Protein AF-L8GI79-F1 (afdb_monomer)

Foldseek 3Di:
DDDPDDDDPDDDPDDDDDFDWDDDLQFKTKTWDFCPDPVVVVCVVPQKDKDKDFFDDPPVDDRVVDPGDIDIFIAGKAWDDCVVDVVVLVVRLVVSCVVPVVCPVCSVRITMIIGPGQDDPPDPAGSVNSSPDHDFQQQVVVVVVQCVCFPQLNVVLVLLCCVPPVVLWQPPPPPDDPDPWAQDDDPPRHTDTPPGSVQWDDKGWRTDGQFWTKMWTQGPVVRDIDIDTDTQPGGQPHNVSSVVSVLVSSVVSCVVPPVPHPPDDDPPSVVVVVVVVVVVVVVVVVVVVVVVVVPDDPD

Mean predicted aligned error: 10.57 Å

pLDDT: mean 81.45, std 18.16, range [34.5, 97.56]

Nearest PDB structures (foldseek):
  8fm6-assembly1_B  TM=8.676E-01  e=8.356E-04  Synechocystis sp. PCC 6803
  1vl7-assembly1_B  TM=8.070E-01  e=2.120E-03  Nostoc sp. PCC 7120 = FACHB-418
  6zhi-assembly2_A  TM=3.686E-01  e=2.033E+00  Plasmodium falciparum 3D7
  4wv7-assembly1_A  TM=3.657E-01  e=6.509E+00  Homo sapiens
  5gjj-assembly1_A  TM=2.997E-01  e=4.087E+00  Homo sapiens

Radius of gyration: 24.34 Å; Cα contacts (8 Å, |Δi|>4): 362; chains: 1; bounding box: 67×45×69 Å

InterPro domains:
  IPR012349 FMN-binding split barrel [G3DSA:2.30.110.10] (12-136)
  IPR019595 Domain of unknown function DUF2470 [PF10615] (196-246)
  IPR037119 Haem oxygenase HugZ-like superfamily [G3DSA:3.20.180.10] (188-264)

Secondary structure (DSSP, 8-state):
----PPPTTPPPPP------EEEETTTEEEEEE-TTSHHHHHHHH--EEEEEE-----TTS-GGGS----EEEEEEEEEPPGGG-HHHHHHHHHHHHHH-GGGGGTGGGPEEEEEEE---TT-SS-HHHHHH----TTGGGHHHHHHHHHSTTTHHHHHHHHHHHS--PPPPPTTS------EEE-TTS-EEE-SS--SEEEEEEEEEETTEEEEEEEETTTTEEEEEEEE-SS---SHHHHHHHHHHHHHHHHHHHTTTSTTPPP--HHHHHHHHHHHHHHHHHHHHHHHHHTTS---

Solvent-accessible surface area (backbone atoms only — not comparable to full-atom values): 18058 Å² total; per-residue (Å²): 134,85,79,80,75,77,71,91,84,64,78,77,75,92,80,86,79,91,75,73,68,45,62,50,94,80,59,37,44,34,36,67,43,44,82,86,40,71,67,50,59,47,41,77,77,44,41,71,45,71,49,78,45,70,61,59,56,61,94,92,48,67,59,86,83,49,97,62,75,68,48,75,50,39,27,36,53,41,71,66,58,64,86,83,36,63,64,56,56,51,50,51,51,53,53,44,41,71,78,37,60,88,43,70,90,50,56,88,60,41,47,47,28,37,44,48,61,47,76,55,99,83,56,86,70,48,43,68,61,54,62,71,54,76,79,51,73,21,42,80,63,27,65,62,57,38,56,55,50,48,34,78,87,40,34,58,49,58,52,49,47,38,43,71,74,67,61,54,64,41,75,76,65,95,82,63,79,89,64,78,56,46,77,43,80,46,104,75,81,50,79,44,70,54,48,77,57,70,33,58,66,58,66,42,53,46,48,46,43,37,54,28,38,33,30,46,34,30,32,57,88,78,71,40,79,44,79,45,78,47,72,48,99,57,76,37,87,33,51,67,48,44,48,50,55,50,51,54,51,46,49,52,50,38,61,73,70,43,67,80,34,90,87,58,81,77,83,52,63,66,58,53,53,49,58,44,55,52,50,54,50,54,50,52,54,50,52,52,52,50,51,50,63,75,66,57,78,91,124

Organism: Acanthamoeba castellanii (strain ATCC 30010 / Neff) (NCBI:txid1257118)

Structure (mmCIF, N/CA/C/O backbone):
data_AF-L8GI79-F1
#
_entry.id   AF-L8GI79-F1
#
loop_
_atom_site.group_PDB
_atom_site.id
_atom_site.type_symbol
_atom_site.label_atom_id
_atom_site.label_alt_id
_atom_site.label_comp_id
_atom_site.label_asym_id
_atom_site.label_entity_id
_atom_site.label_seq_id
_atom_site.pdbx_PDB_ins_code
_atom_site.Cartn_x
_atom_site.Cartn_y
_atom_site.Cartn_z
_atom_site.occupancy
_atom_site.B_iso_or_equiv
_atom_site.auth_seq_id
_atom_site.auth_comp_id
_atom_site.auth_asym_id
_atom_site.auth_atom_id
_atom_site.pdbx_PDB_model_num
ATOM 1 N N . MET A 1 1 ? 27.887 -27.492 -31.554 1.00 39.53 1 MET A N 1
ATOM 2 C CA . MET A 1 1 ? 26.817 -27.597 -30.542 1.00 39.53 1 MET A CA 1
ATOM 3 C C . MET A 1 1 ? 25.536 -27.165 -31.224 1.00 39.53 1 MET A C 1
ATOM 5 O O . MET A 1 1 ? 25.485 -26.039 -31.698 1.00 39.53 1 MET A O 1
ATOM 9 N N . ALA A 1 2 ? 24.597 -28.087 -31.423 1.00 34.62 2 ALA A N 1
ATOM 10 C CA . ALA A 1 2 ? 23.339 -27.788 -32.097 1.00 34.62 2 ALA A CA 1
ATOM 11 C C . ALA A 1 2 ? 22.458 -26.961 -31.152 1.00 34.62 2 ALA A C 1
ATOM 13 O O . ALA A 1 2 ? 22.232 -27.375 -30.018 1.00 34.62 2 ALA A O 1
ATOM 14 N N . ALA A 1 3 ? 22.016 -25.789 -31.605 1.00 43.00 3 ALA A N 1
ATOM 15 C CA . ALA A 1 3 ? 20.993 -25.020 -30.916 1.00 43.00 3 ALA A CA 1
ATOM 16 C C . ALA A 1 3 ? 19.674 -25.793 -31.034 1.00 43.00 3 ALA A C 1
ATOM 18 O O . ALA A 1 3 ? 19.176 -25.995 -32.143 1.00 43.00 3 ALA A O 1
ATOM 19 N N . GLU A 1 4 ? 19.147 -26.273 -29.908 1.00 44.66 4 GLU A N 1
ATOM 20 C CA . GLU A 1 4 ? 17.787 -26.800 -29.844 1.00 44.66 4 GLU A CA 1
ATOM 21 C C . GLU A 1 4 ? 16.830 -25.692 -30.289 1.00 44.66 4 GLU A C 1
ATOM 23 O O . GLU A 1 4 ? 16.743 -24.635 -29.664 1.00 44.66 4 GLU A O 1
ATOM 28 N N . GLN A 1 5 ? 16.138 -25.913 -31.408 1.00 47.53 5 GLN A N 1
ATOM 29 C CA . GLN A 1 5 ? 15.035 -25.044 -31.787 1.00 47.53 5 GLN A CA 1
ATOM 30 C C . GLN A 1 5 ? 13.915 -25.212 -30.752 1.00 47.53 5 GLN A C 1
ATOM 32 O O . GLN A 1 5 ? 13.527 -26.351 -30.473 1.00 47.53 5 GLN A O 1
ATOM 37 N N . PRO A 1 6 ? 13.380 -24.116 -30.185 1.00 49.16 6 PRO A N 1
ATOM 38 C CA . PRO A 1 6 ? 12.246 -24.214 -29.285 1.00 49.16 6 PRO A CA 1
ATOM 39 C C . PRO A 1 6 ? 11.042 -24.794 -30.045 1.00 49.16 6 PRO A C 1
ATOM 41 O O . PRO A 1 6 ? 10.848 -24.480 -31.225 1.00 49.16 6 PRO A O 1
ATOM 44 N N . PRO A 1 7 ? 10.236 -25.656 -29.404 1.00 47.72 7 PRO A N 1
ATOM 45 C CA . PRO A 1 7 ? 9.113 -26.314 -30.053 1.00 47.72 7 PRO A CA 1
ATOM 46 C C . PRO A 1 7 ? 8.124 -25.280 -30.602 1.00 47.72 7 PRO A C 1
ATOM 48 O O . PRO A 1 7 ? 7.528 -24.497 -29.860 1.00 47.72 7 PRO A O 1
ATOM 51 N N . LEU A 1 8 ? 7.942 -25.308 -31.924 1.00 46.44 8 LEU A N 1
ATOM 52 C CA . LEU A 1 8 ? 6.894 -24.590 -32.640 1.00 46.44 8 LEU A CA 1
ATOM 53 C C . LEU A 1 8 ? 5.530 -25.024 -32.081 1.00 46.44 8 LEU A C 1
ATOM 55 O O . LEU A 1 8 ? 5.076 -26.135 -32.342 1.00 46.44 8 LEU A O 1
ATOM 59 N N . GLY A 1 9 ? 4.889 -24.153 -31.297 1.00 52.16 9 GLY A N 1
ATOM 60 C CA . GLY A 1 9 ? 3.498 -24.322 -30.857 1.00 52.16 9 GLY A CA 1
ATOM 61 C C . GLY A 1 9 ? 3.257 -24.420 -29.348 1.00 52.16 9 GLY A C 1
ATOM 62 O O . GLY A 1 9 ? 2.104 -24.531 -28.942 1.00 52.16 9 GLY A O 1
ATOM 63 N N . GLY A 1 10 ? 4.288 -24.350 -28.502 1.00 51.03 10 GLY A N 1
ATOM 64 C CA . GLY A 1 10 ? 4.096 -24.221 -27.055 1.00 51.03 10 GLY A CA 1
ATOM 65 C C . GLY A 1 10 ? 3.979 -22.754 -26.647 1.00 51.03 10 GLY A C 1
ATOM 66 O O . GLY A 1 10 ? 4.942 -22.007 -26.795 1.00 51.03 10 GLY A O 1
ATOM 67 N N . THR A 1 11 ? 2.840 -22.323 -26.097 1.00 58.69 11 THR A N 1
ATOM 68 C CA . THR A 1 11 ? 2.813 -21.091 -25.293 1.00 58.69 11 THR A CA 1
ATOM 69 C C . THR A 1 11 ? 3.851 -21.248 -24.187 1.00 58.69 11 THR A C 1
ATOM 71 O O . THR A 1 11 ? 3.748 -22.195 -23.401 1.00 58.69 11 THR A O 1
ATOM 74 N N . LEU A 1 12 ? 4.861 -20.371 -24.144 1.00 62.28 12 LEU A N 1
ATOM 75 C CA . LEU A 1 12 ? 5.828 -20.357 -23.047 1.00 62.28 12 LEU A CA 1
ATOM 76 C C . LEU A 1 12 ? 5.049 -20.371 -21.721 1.00 62.28 12 LEU A C 1
ATOM 78 O O . LEU A 1 12 ? 4.081 -19.615 -21.584 1.00 62.28 12 LEU A O 1
ATOM 82 N N . PRO A 1 13 ? 5.396 -21.257 -20.771 1.00 75.31 13 PRO A N 1
ATOM 83 C CA . PRO A 1 13 ? 4.656 -21.351 -19.524 1.00 75.31 13 PRO A CA 1
ATOM 84 C C . PRO A 1 13 ? 4.707 -20.003 -18.807 1.00 75.31 13 PRO A C 1
ATOM 86 O O . PRO A 1 13 ? 5.768 -19.379 -18.726 1.00 75.31 13 PRO A O 1
ATOM 89 N N . LEU A 1 14 ? 3.563 -19.568 -18.273 1.00 83.00 14 LEU A N 1
ATOM 90 C CA . LEU A 1 14 ? 3.487 -18.356 -17.465 1.00 83.00 14 LEU A CA 1
ATOM 91 C C . LEU A 1 14 ? 4.493 -18.467 -16.311 1.00 83.00 14 LEU A C 1
ATOM 93 O O . LEU A 1 14 ? 4.446 -19.409 -15.518 1.00 83.00 14 LEU A O 1
ATOM 97 N N . PHE A 1 15 ? 5.410 -17.507 -16.231 1.00 87.50 15 PHE A N 1
ATOM 98 C CA . PHE A 1 15 ? 6.428 -17.448 -15.193 1.00 87.50 15 PHE A CA 1
ATOM 99 C C . PHE A 1 15 ? 6.154 -16.258 -14.276 1.00 87.50 15 PHE A C 1
ATOM 101 O O . PHE A 1 15 ? 6.038 -15.130 -14.746 1.00 87.50 15 PHE A O 1
ATOM 108 N N . GLY A 1 16 ? 6.060 -16.513 -12.971 1.00 90.69 16 GLY A N 1
ATOM 109 C CA . GLY A 1 16 ? 5.870 -15.483 -11.952 1.00 90.69 16 GLY A CA 1
ATOM 110 C C . GLY A 1 16 ? 7.054 -15.428 -10.992 1.00 90.69 16 GLY A C 1
ATOM 111 O O . GLY A 1 16 ? 7.582 -16.464 -10.588 1.00 90.69 16 GLY A O 1
ATOM 112 N N . SER A 1 17 ? 7.449 -14.219 -10.603 1.00 91.31 17 SER A N 1
ATOM 113 C CA . SER A 1 17 ? 8.473 -13.976 -9.586 1.00 91.31 17 SER A CA 1
ATOM 114 C C . SER A 1 17 ? 8.101 -12.772 -8.729 1.00 91.31 17 SER A C 1
ATOM 116 O O . SER A 1 17 ? 7.508 -11.818 -9.227 1.00 91.31 17 SER A O 1
ATOM 118 N N . LEU A 1 18 ? 8.479 -12.810 -7.452 1.00 90.75 18 LEU A N 1
ATOM 119 C CA . LEU A 1 18 ? 8.406 -11.654 -6.561 1.00 90.75 18 LEU A CA 1
ATOM 120 C C . LEU A 1 18 ? 9.642 -10.785 -6.786 1.00 90.75 18 LEU A C 1
ATOM 122 O O . LEU A 1 18 ? 10.756 -11.306 -6.790 1.00 90.75 18 LEU A O 1
ATOM 126 N N . MET A 1 19 ? 9.451 -9.480 -6.969 1.00 90.44 19 MET A N 1
ATOM 127 C CA . MET A 1 19 ? 10.548 -8.539 -7.183 1.00 90.44 19 MET A CA 1
ATOM 128 C C . MET A 1 19 ? 10.241 -7.174 -6.555 1.00 90.44 19 MET A C 1
ATOM 130 O O . MET A 1 19 ? 9.083 -6.745 -6.579 1.00 90.44 19 MET A O 1
ATOM 134 N N . PRO A 1 20 ? 11.251 -6.481 -6.002 1.00 93.88 20 PRO A N 1
ATOM 135 C CA . PRO A 1 20 ? 11.100 -5.094 -5.608 1.00 93.88 20 PRO A CA 1
ATOM 136 C C . PRO A 1 20 ? 11.017 -4.200 -6.848 1.00 93.88 20 PRO A C 1
ATOM 138 O O . PRO A 1 20 ? 11.731 -4.396 -7.835 1.00 93.88 20 PRO A O 1
ATOM 141 N N . TYR A 1 21 ? 10.170 -3.180 -6.776 1.00 96.44 21 TYR A N 1
ATOM 142 C CA . TYR A 1 21 ? 10.034 -2.164 -7.814 1.00 96.44 21 TYR A CA 1
ATOM 143 C C . TYR A 1 21 ? 9.993 -0.771 -7.184 1.00 96.44 21 TYR A C 1
ATOM 145 O O . TYR A 1 21 ? 9.737 -0.626 -5.986 1.00 96.44 21 TYR A O 1
ATOM 153 N N . ILE A 1 22 ? 10.245 0.250 -7.993 1.00 95.69 22 ILE A N 1
ATOM 154 C CA . ILE A 1 22 ? 9.959 1.649 -7.661 1.00 95.69 22 ILE A CA 1
ATOM 155 C C . ILE A 1 22 ? 9.025 2.243 -8.710 1.00 95.69 22 ILE A C 1
ATOM 157 O O . ILE A 1 22 ? 8.874 1.679 -9.793 1.00 95.69 22 ILE A O 1
ATOM 161 N N . LEU A 1 23 ? 8.423 3.386 -8.398 1.00 93.62 23 LEU A N 1
ATOM 162 C CA . LEU A 1 23 ? 7.721 4.212 -9.374 1.00 93.62 23 LEU A CA 1
ATOM 163 C C . LEU A 1 23 ? 8.571 5.447 -9.671 1.00 93.62 23 LEU A C 1
ATOM 165 O O . LEU A 1 23 ? 8.935 6.173 -8.750 1.00 93.62 23 LEU A O 1
ATOM 169 N N . VAL A 1 24 ? 8.878 5.674 -10.945 1.00 90.56 24 VAL A N 1
ATOM 170 C CA . VAL A 1 24 ? 9.473 6.922 -11.442 1.00 90.56 24 VAL A CA 1
ATOM 171 C C . VAL A 1 24 ? 8.351 7.812 -11.968 1.00 90.56 24 VAL A C 1
ATOM 173 O O . VAL A 1 24 ? 7.395 7.308 -12.563 1.00 90.56 24 VAL A O 1
ATOM 176 N N . ASP A 1 25 ? 8.444 9.119 -11.718 1.00 87.31 25 ASP A N 1
ATOM 177 C CA . ASP A 1 25 ? 7.412 10.107 -12.068 1.00 87.31 25 ASP A CA 1
ATOM 178 C C . ASP A 1 25 ? 6.008 9.693 -11.588 1.00 87.31 25 ASP A C 1
ATOM 180 O O . ASP A 1 25 ? 5.016 9.862 -12.294 1.00 87.31 25 ASP A O 1
ATOM 184 N N . ASP A 1 26 ? 5.940 9.077 -10.402 1.00 86.19 26 ASP A N 1
ATOM 185 C CA . ASP A 1 26 ? 4.724 8.592 -9.735 1.00 86.19 26 ASP A CA 1
ATOM 186 C C . ASP A 1 26 ? 3.901 7.513 -10.472 1.00 86.19 26 ASP A C 1
ATOM 188 O O . ASP A 1 26 ? 2.917 7.016 -9.920 1.00 86.19 26 ASP A O 1
ATOM 192 N N . ALA A 1 27 ? 4.297 7.101 -11.678 1.00 89.44 27 ALA A N 1
ATOM 193 C CA . ALA A 1 27 ? 3.488 6.211 -12.513 1.00 89.44 27 ALA A CA 1
ATOM 194 C C . ALA A 1 27 ? 4.284 5.128 -13.246 1.00 89.44 27 ALA A C 1
ATOM 196 O O . ALA A 1 27 ? 3.695 4.172 -13.726 1.00 89.44 27 ALA A O 1
ATOM 197 N N . VAL A 1 28 ? 5.602 5.228 -13.386 1.00 92.75 28 VAL A N 1
ATOM 198 C CA . VAL A 1 28 ? 6.358 4.294 -14.232 1.00 92.75 28 VAL A CA 1
ATOM 199 C C . VAL A 1 28 ? 7.038 3.229 -13.374 1.00 92.75 28 VAL A C 1
ATOM 201 O O . VAL A 1 28 ? 8.010 3.557 -12.690 1.00 92.75 28 VAL A O 1
ATOM 204 N N . PRO A 1 29 ? 6.604 1.952 -13.413 1.00 96.31 29 PRO A N 1
ATOM 205 C CA . PRO A 1 29 ? 7.260 0.907 -12.645 1.00 96.31 29 PRO A CA 1
ATOM 206 C C . PRO A 1 29 ? 8.644 0.608 -13.213 1.00 96.31 29 PRO A C 1
ATOM 208 O O . PRO A 1 29 ? 8.793 0.330 -14.405 1.00 96.31 29 PRO A O 1
ATOM 211 N N . ILE A 1 30 ? 9.646 0.635 -12.340 1.00 96.56 30 ILE A N 1
ATOM 212 C CA . ILE A 1 30 ? 11.012 0.217 -12.635 1.00 96.56 30 ILE A CA 1
ATOM 213 C C . ILE A 1 30 ? 11.383 -0.955 -11.732 1.00 96.56 30 ILE A C 1
ATOM 215 O O . ILE A 1 30 ? 11.212 -0.889 -10.513 1.00 96.56 30 ILE A O 1
ATOM 219 N N . VAL A 1 31 ? 11.942 -2.004 -12.327 1.00 96.44 31 VAL A N 1
ATOM 220 C CA . VAL A 1 31 ? 12.460 -3.187 -11.631 1.00 96.44 31 VAL A CA 1
ATOM 221 C C . VAL A 1 31 ? 13.958 -3.324 -11.880 1.00 96.44 31 VAL A C 1
ATOM 223 O O . VAL A 1 31 ? 14.441 -2.991 -12.962 1.00 96.44 31 VAL A O 1
ATOM 226 N N . GLY A 1 32 ? 14.698 -3.798 -10.881 1.00 95.56 32 GLY A N 1
ATOM 227 C CA . GLY A 1 32 ? 16.108 -4.159 -11.019 1.00 95.56 32 GLY A CA 1
ATOM 228 C C . GLY A 1 32 ? 16.238 -5.674 -11.123 1.00 95.56 32 GLY A C 1
ATOM 229 O O . GLY A 1 32 ? 15.761 -6.376 -10.235 1.00 95.56 32 GLY A O 1
ATOM 230 N N . LEU A 1 33 ? 16.854 -6.167 -12.198 1.00 95.00 33 LEU A N 1
ATOM 231 C CA . LEU A 1 33 ? 17.009 -7.599 -12.475 1.00 95.00 33 LEU A CA 1
ATOM 232 C C . LEU A 1 33 ? 18.478 -7.912 -12.743 1.00 95.00 33 LEU A C 1
ATOM 234 O O . LEU A 1 33 ? 19.156 -7.159 -13.454 1.00 95.00 33 LEU A O 1
ATOM 238 N N . ARG A 1 34 ? 18.968 -9.030 -12.209 1.00 94.06 34 ARG A N 1
ATOM 239 C CA . ARG A 1 34 ? 20.325 -9.495 -12.513 1.00 94.06 34 ARG A CA 1
ATOM 240 C C . ARG A 1 34 ? 20.336 -10.238 -13.851 1.00 94.06 34 ARG A C 1
ATOM 242 O O . ARG A 1 34 ? 19.402 -10.990 -14.130 1.00 94.06 34 ARG A O 1
ATOM 249 N N . PRO A 1 35 ? 21.379 -10.081 -14.684 1.00 91.50 35 PRO A N 1
ATOM 250 C CA . PRO A 1 35 ? 21.428 -10.703 -16.010 1.00 91.50 35 PRO A CA 1
ATOM 251 C C . PRO A 1 35 ? 21.292 -12.234 -16.016 1.00 91.50 35 PRO A C 1
ATOM 253 O O . PRO A 1 35 ? 20.857 -12.812 -17.007 1.00 91.50 35 PRO A O 1
ATOM 256 N N . ASP A 1 36 ? 21.671 -12.904 -14.927 1.00 92.12 36 ASP A N 1
ATOM 257 C CA . ASP A 1 36 ? 21.632 -14.359 -14.796 1.00 92.12 36 ASP A CA 1
ATOM 258 C C . ASP A 1 36 ? 20.258 -14.909 -14.365 1.00 92.12 36 ASP A C 1
ATOM 260 O O . ASP A 1 36 ? 20.045 -16.128 -14.396 1.00 92.12 36 ASP A O 1
ATOM 264 N N . GLU A 1 37 ? 19.304 -14.041 -14.014 1.00 91.25 37 GLU A N 1
ATOM 265 C CA . GLU A 1 37 ? 17.987 -14.438 -13.524 1.00 91.25 37 GLU A CA 1
ATOM 266 C C . GLU A 1 37 ? 17.079 -14.984 -14.634 1.00 91.25 37 GLU A C 1
ATOM 268 O O . GLU A 1 37 ? 17.045 -14.518 -15.774 1.00 91.25 37 GLU A O 1
ATOM 273 N N . LYS A 1 38 ? 16.274 -15.998 -14.289 1.00 90.12 38 LYS A N 1
ATOM 274 C CA . LYS A 1 38 ? 15.424 -16.716 -15.254 1.00 90.12 38 LYS A CA 1
ATOM 275 C C . LYS A 1 38 ? 14.429 -15.802 -15.978 1.00 90.12 38 LYS A C 1
ATOM 277 O O . LYS A 1 38 ? 14.160 -16.023 -17.155 1.00 90.12 38 LYS A O 1
ATOM 282 N N . HIS A 1 39 ? 13.887 -14.790 -15.300 1.00 89.00 39 HIS A N 1
ATOM 283 C CA . HIS A 1 39 ? 12.969 -13.849 -15.940 1.00 89.00 39 HIS A CA 1
ATOM 284 C C . HIS A 1 39 ? 13.674 -12.966 -16.980 1.00 89.00 39 HIS A C 1
ATOM 286 O O . HIS A 1 39 ? 13.025 -12.615 -17.954 1.00 89.00 39 HIS A O 1
ATOM 292 N N . VAL A 1 40 ? 14.981 -12.686 -16.867 1.00 91.00 40 VAL A N 1
ATOM 293 C CA . VAL A 1 40 ? 15.710 -11.920 -17.896 1.00 91.00 40 VAL A CA 1
ATOM 294 C C . VAL A 1 40 ? 15.770 -12.708 -19.200 1.00 91.00 40 VAL A C 1
ATOM 296 O O . VAL A 1 40 ? 15.429 -12.177 -20.250 1.00 91.00 40 VAL A O 1
ATOM 299 N N . ARG A 1 41 ? 16.057 -14.012 -19.126 1.00 89.44 41 ARG A N 1
ATOM 300 C CA . ARG A 1 41 ? 16.022 -14.903 -20.301 1.00 89.44 41 ARG A CA 1
ATOM 301 C C . ARG A 1 41 ? 14.638 -14.969 -20.947 1.00 89.44 41 ARG A C 1
ATOM 303 O O . ARG A 1 41 ? 14.521 -15.054 -22.162 1.00 89.44 41 ARG A O 1
ATOM 310 N N . ASN A 1 42 ? 13.573 -14.919 -20.145 1.00 88.69 42 ASN A N 1
ATOM 311 C CA . ASN A 1 42 ? 12.215 -14.871 -20.691 1.00 88.69 42 ASN A CA 1
ATOM 312 C C . ASN A 1 42 ? 11.960 -13.557 -21.447 1.00 88.69 42 ASN A C 1
ATOM 314 O O . ASN A 1 42 ? 11.335 -13.591 -22.505 1.00 88.69 42 ASN A O 1
ATOM 318 N N . LEU A 1 43 ? 12.471 -12.431 -20.937 1.00 89.88 43 LEU A N 1
ATOM 319 C CA . LEU A 1 43 ? 12.332 -11.110 -21.560 1.00 89.88 43 LEU A CA 1
ATOM 320 C C . LEU A 1 43 ? 13.067 -10.993 -22.899 1.00 89.88 43 LEU A C 1
ATOM 322 O O . LEU A 1 43 ? 12.613 -10.268 -23.778 1.00 89.88 43 LEU A O 1
ATOM 326 N N . GLU A 1 44 ? 14.167 -11.728 -23.077 1.00 87.31 44 GLU A N 1
ATOM 327 C CA . GLU A 1 44 ? 14.886 -11.813 -24.359 1.00 87.31 44 GLU A CA 1
ATOM 328 C C . GLU A 1 44 ? 14.038 -12.461 -25.465 1.00 87.31 44 GLU A C 1
ATOM 330 O O . GLU A 1 44 ? 14.243 -12.192 -26.648 1.00 87.31 44 GLU A O 1
ATOM 335 N N . HIS A 1 45 ? 13.075 -13.306 -25.089 1.00 86.56 45 HIS A N 1
ATOM 336 C CA . HIS A 1 45 ? 12.167 -13.967 -26.023 1.00 86.56 45 HIS A CA 1
ATOM 337 C C . HIS A 1 45 ? 10.834 -13.234 -26.174 1.00 86.56 45 HIS A C 1
ATOM 339 O O . HIS A 1 45 ? 10.295 -13.174 -27.279 1.00 86.56 45 HIS A O 1
ATOM 345 N N . LEU A 1 46 ? 10.288 -12.710 -25.074 1.00 89.38 46 LEU A N 1
ATOM 346 C CA . LEU A 1 46 ? 9.013 -12.002 -25.025 1.00 89.38 46 LEU A CA 1
ATOM 347 C C . LEU A 1 46 ? 9.110 -10.836 -24.041 1.00 89.38 46 LEU A C 1
ATOM 349 O O . LEU A 1 46 ? 9.219 -11.041 -22.836 1.00 89.38 46 LEU A O 1
ATOM 353 N N . ASP A 1 47 ? 8.984 -9.613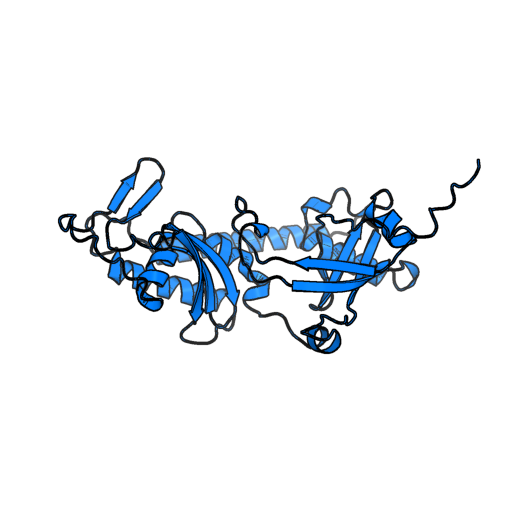 -24.546 1.00 91.00 47 ASP A N 1
ATOM 354 C CA . ASP A 1 47 ? 9.041 -8.399 -23.726 1.00 91.00 47 ASP A CA 1
ATOM 355 C C . ASP A 1 47 ? 7.736 -8.105 -22.967 1.00 91.00 47 ASP A C 1
ATOM 357 O O . ASP A 1 47 ? 7.698 -7.179 -22.159 1.00 91.00 47 ASP A O 1
ATOM 361 N N . MET A 1 48 ? 6.671 -8.881 -23.191 1.00 93.19 48 MET A N 1
ATOM 362 C CA . MET A 1 48 ? 5.395 -8.703 -22.499 1.00 93.19 48 MET A CA 1
ATOM 363 C C . MET A 1 48 ? 5.473 -9.184 -21.050 1.00 93.19 48 MET A C 1
ATOM 365 O O . MET A 1 48 ? 5.807 -10.336 -20.772 1.00 93.19 48 MET A O 1
ATOM 369 N N . ALA A 1 49 ? 5.084 -8.309 -20.129 1.00 94.31 49 ALA A N 1
ATOM 370 C CA . ALA A 1 49 ? 5.078 -8.574 -18.703 1.00 94.31 49 ALA A CA 1
ATOM 371 C C . ALA A 1 49 ? 3.827 -7.997 -18.033 1.00 94.31 49 ALA A C 1
ATOM 373 O O . ALA A 1 49 ? 3.142 -7.113 -18.551 1.00 94.31 49 ALA A O 1
ATOM 374 N N . SER A 1 50 ? 3.540 -8.514 -16.844 1.00 94.50 50 SER A N 1
ATOM 375 C CA . SER A 1 50 ? 2.467 -8.042 -15.979 1.00 94.50 50 SER A CA 1
ATOM 376 C C . SER A 1 50 ? 3.003 -7.917 -14.556 1.00 94.50 50 SER A C 1
ATOM 378 O O . SER A 1 50 ? 3.663 -8.826 -14.047 1.00 94.50 50 SER A O 1
ATOM 380 N N . LEU A 1 51 ? 2.740 -6.774 -13.926 1.00 95.56 51 LEU A N 1
ATOM 381 C CA . LEU A 1 51 ? 3.051 -6.494 -12.532 1.00 95.56 51 LEU A CA 1
ATOM 382 C C . LEU A 1 51 ? 1.751 -6.515 -11.728 1.00 95.56 51 LEU A C 1
ATOM 384 O O . LEU A 1 51 ? 0.886 -5.654 -11.895 1.00 95.56 51 LEU A O 1
ATOM 388 N N . VAL A 1 52 ? 1.631 -7.498 -10.837 1.00 94.06 52 VAL A N 1
ATOM 389 C CA . VAL A 1 52 ? 0.499 -7.616 -9.915 1.00 94.06 52 VAL A CA 1
ATOM 390 C C . VAL A 1 52 ? 0.894 -7.036 -8.564 1.00 94.06 52 VAL A C 1
ATOM 392 O O . VAL A 1 52 ? 1.821 -7.528 -7.921 1.00 94.06 52 VAL A O 1
ATOM 395 N N . VAL A 1 53 ? 0.170 -6.010 -8.127 1.00 93.06 53 VAL A N 1
ATOM 396 C CA . VAL A 1 53 ? 0.411 -5.299 -6.869 1.00 93.06 53 VAL A CA 1
ATOM 397 C C . VAL A 1 53 ? -0.756 -5.531 -5.916 1.00 93.06 53 VAL A C 1
ATOM 399 O O . VAL A 1 53 ? -1.921 -5.355 -6.286 1.00 93.06 53 VAL A O 1
ATOM 402 N N . TYR A 1 54 ? -0.423 -5.908 -4.682 1.00 92.00 54 TYR A N 1
ATOM 403 C CA . TYR A 1 54 ? -1.362 -6.050 -3.571 1.00 92.00 54 TYR A CA 1
ATOM 404 C C . TYR A 1 54 ? -1.164 -4.913 -2.552 1.00 92.00 54 TYR A C 1
ATOM 406 O O . TYR A 1 54 ? -0.040 -4.425 -2.402 1.00 92.00 54 TYR A O 1
ATOM 414 N N . PRO A 1 55 ? -2.223 -4.510 -1.827 1.00 90.62 55 PRO A N 1
ATOM 415 C CA . PRO A 1 55 ? -2.132 -3.642 -0.665 1.00 90.62 55 PRO A CA 1
ATOM 416 C C . PRO A 1 55 ? -1.229 -4.235 0.415 1.00 90.62 55 PRO A C 1
ATOM 418 O O . PRO A 1 55 ? -0.960 -5.439 0.444 1.00 90.62 55 PRO A O 1
ATOM 421 N N . LEU A 1 56 ? -0.795 -3.380 1.337 1.00 87.56 56 LEU A N 1
ATOM 422 C CA . LEU A 1 56 ? 0.006 -3.810 2.473 1.00 87.56 56 LEU A CA 1
ATOM 423 C C . LEU A 1 56 ? -0.854 -4.608 3.457 1.00 87.56 56 LEU A C 1
ATOM 425 O O . LEU A 1 56 ? -1.908 -4.158 3.899 1.00 87.56 56 LEU A O 1
ATOM 429 N N . THR A 1 57 ? -0.363 -5.783 3.838 1.00 89.50 57 THR A N 1
ATOM 430 C CA . THR A 1 57 ? -0.892 -6.590 4.940 1.00 89.50 57 THR A CA 1
ATOM 431 C C . THR A 1 57 ? 0.133 -6.660 6.072 1.00 89.50 57 THR A C 1
ATOM 433 O O . THR A 1 57 ? 1.322 -6.401 5.848 1.00 89.50 57 THR A O 1
ATOM 436 N N . PRO A 1 58 ? -0.285 -7.017 7.301 1.00 86.94 58 PRO A N 1
ATOM 437 C CA . PRO A 1 58 ? 0.653 -7.391 8.353 1.00 86.94 58 PRO A CA 1
ATOM 438 C C . PRO A 1 58 ? 1.654 -8.450 7.863 1.00 86.94 58 PRO A C 1
ATOM 440 O O . PRO A 1 58 ? 1.295 -9.345 7.100 1.00 86.94 58 PRO A O 1
ATOM 443 N N . ALA A 1 59 ? 2.912 -8.361 8.305 1.00 83.50 59 ALA A N 1
ATOM 444 C CA . ALA A 1 59 ? 4.027 -9.138 7.744 1.00 83.50 59 ALA A CA 1
ATOM 445 C C . ALA A 1 59 ? 3.847 -10.669 7.812 1.00 83.50 59 ALA A C 1
ATOM 447 O O . ALA A 1 59 ? 4.432 -11.406 7.023 1.00 83.50 59 ALA A O 1
ATOM 448 N N . ASN A 1 60 ? 3.039 -11.153 8.752 1.00 83.50 60 ASN A N 1
ATOM 449 C CA . ASN A 1 60 ? 2.718 -12.565 8.952 1.00 83.50 60 ASN A CA 1
ATOM 450 C C . ASN A 1 60 ? 1.498 -13.044 8.142 1.00 83.50 60 ASN A C 1
ATOM 452 O O . ASN A 1 60 ? 1.082 -14.192 8.294 1.00 83.50 60 ASN A O 1
ATOM 456 N N . ILE A 1 61 ? 0.910 -12.183 7.311 1.00 85.69 61 ILE A N 1
ATOM 457 C CA . ILE A 1 61 ? -0.332 -12.439 6.588 1.00 85.69 61 ILE A CA 1
ATOM 458 C C . ILE A 1 61 ? -0.070 -12.363 5.083 1.00 85.69 61 ILE A C 1
ATOM 460 O O . ILE A 1 61 ? 0.322 -11.319 4.568 1.00 85.69 61 ILE A O 1
ATOM 464 N N . ASN A 1 62 ? -0.338 -13.457 4.364 1.00 86.94 62 ASN A N 1
ATOM 465 C CA . ASN A 1 62 ? -0.249 -13.479 2.905 1.00 86.94 62 ASN A CA 1
ATOM 466 C C . ASN A 1 62 ? -1.432 -12.704 2.283 1.00 86.94 62 ASN A C 1
ATOM 468 O O . ASN A 1 62 ? -2.575 -13.133 2.475 1.00 86.94 62 ASN A O 1
ATOM 472 N N . PRO A 1 63 ? -1.198 -11.625 1.506 1.00 87.94 63 PRO A N 1
ATOM 473 C CA . PRO A 1 63 ? -2.269 -10.861 0.865 1.00 87.94 63 PRO A CA 1
ATOM 474 C C . PRO A 1 63 ? -3.189 -11.701 -0.024 1.00 87.94 63 PRO A C 1
ATOM 476 O O . PRO A 1 63 ? -4.383 -11.419 -0.100 1.00 87.94 63 PRO A O 1
ATOM 479 N N . SER A 1 64 ? -2.672 -12.752 -0.671 1.00 86.19 64 SER A N 1
ATOM 480 C CA . SER A 1 64 ? -3.473 -13.582 -1.581 1.00 86.19 64 SER A CA 1
ATOM 481 C C . SER A 1 64 ? -4.504 -14.465 -0.873 1.00 86.19 64 SER A C 1
ATOM 483 O O . SER A 1 64 ? -5.380 -15.021 -1.533 1.00 86.19 64 SER A O 1
ATOM 485 N N . SER A 1 65 ? -4.435 -14.575 0.457 1.00 88.62 65 SER A N 1
ATOM 486 C CA . SER A 1 65 ? -5.431 -15.284 1.269 1.00 88.62 65 SER A CA 1
ATOM 487 C C . SER A 1 65 ? -6.735 -14.495 1.452 1.00 88.62 65 SER A C 1
ATOM 489 O O . SER A 1 65 ? -7.686 -15.019 2.030 1.00 88.62 65 SER A O 1
ATOM 491 N N . PHE A 1 66 ? -6.790 -13.246 0.979 1.00 89.31 66 PHE A N 1
ATOM 492 C CA . PHE A 1 66 ? -7.904 -12.323 1.178 1.00 89.31 66 PHE A CA 1
ATOM 493 C C . PHE A 1 66 ? -8.406 -11.793 -0.160 1.00 89.31 66 PHE A C 1
ATOM 495 O O . PHE A 1 66 ? -7.651 -11.653 -1.122 1.00 89.31 66 PHE A O 1
ATOM 502 N N . ALA A 1 67 ? -9.684 -11.424 -0.202 1.00 88.88 67 ALA A N 1
ATOM 503 C CA . ALA A 1 67 ? -10.279 -10.723 -1.334 1.00 88.88 67 ALA A CA 1
ATOM 504 C C . ALA A 1 67 ? -9.909 -9.226 -1.314 1.00 88.88 67 ALA A C 1
ATOM 506 O O . ALA A 1 67 ? -10.785 -8.371 -1.317 1.00 88.88 67 ALA A O 1
ATOM 507 N N . LEU A 1 68 ? -8.613 -8.915 -1.237 1.00 91.00 68 LEU A N 1
ATOM 508 C CA . LEU A 1 68 ? -8.118 -7.540 -1.263 1.00 91.00 68 LEU A CA 1
ATOM 509 C C . LEU A 1 68 ? -8.165 -6.979 -2.692 1.00 91.00 68 LEU A C 1
ATOM 511 O O . LEU A 1 68 ? -7.953 -7.734 -3.652 1.00 91.00 68 LEU A O 1
ATOM 515 N N . PRO A 1 69 ? -8.384 -5.660 -2.856 1.00 90.62 69 PRO A N 1
ATOM 516 C CA . PRO A 1 69 ? -8.235 -5.028 -4.158 1.00 90.62 69 PRO A CA 1
ATOM 517 C C . PRO A 1 69 ? -6.810 -5.260 -4.661 1.00 90.62 69 PRO A C 1
ATOM 519 O O . PRO A 1 69 ? -5.860 -5.194 -3.891 1.00 90.62 69 PRO A O 1
ATOM 522 N N . ARG A 1 70 ? -6.641 -5.541 -5.951 1.00 91.50 70 ARG A N 1
ATOM 523 C CA . ARG A 1 70 ? -5.324 -5.727 -6.574 1.00 91.50 70 ARG A CA 1
ATOM 524 C C . ARG A 1 70 ? -5.258 -4.962 -7.879 1.00 91.50 70 ARG A C 1
ATOM 526 O O . ARG A 1 70 ? -6.257 -4.869 -8.593 1.00 91.50 70 ARG A O 1
ATOM 533 N N . VAL A 1 71 ? -4.074 -4.465 -8.205 1.00 92.44 71 VAL A N 1
ATOM 534 C CA . VAL A 1 71 ? -3.815 -3.793 -9.480 1.00 92.44 71 VAL A CA 1
ATOM 535 C C . VAL A 1 71 ? -2.958 -4.707 -10.338 1.00 92.44 71 VAL A C 1
ATOM 537 O O . VAL A 1 71 ? -1.970 -5.260 -9.860 1.00 92.44 71 VAL A O 1
ATOM 540 N N . ASN A 1 72 ? -3.349 -4.878 -11.598 1.00 94.75 72 ASN A N 1
ATOM 541 C CA . ASN A 1 72 ? -2.540 -5.552 -12.601 1.00 94.75 72 ASN A CA 1
ATOM 542 C C . ASN A 1 72 ? -2.124 -4.535 -13.667 1.00 94.75 72 ASN A C 1
ATOM 544 O O . ASN A 1 72 ? -2.975 -4.033 -14.399 1.00 94.75 72 ASN A O 1
ATOM 548 N N . LEU A 1 73 ? -0.830 -4.233 -13.734 1.00 95.75 73 LEU A N 1
ATOM 549 C CA . LEU A 1 73 ? -0.243 -3.388 -14.766 1.00 95.75 73 LEU A CA 1
ATOM 550 C C . LEU A 1 73 ? 0.358 -4.297 -15.835 1.00 95.75 73 LEU A C 1
ATOM 552 O O . LEU A 1 73 ? 1.343 -4.981 -15.571 1.00 95.75 73 LEU A O 1
ATOM 556 N N . ALA A 1 74 ? -0.236 -4.322 -17.024 1.00 95.75 74 ALA A N 1
ATOM 557 C CA . ALA A 1 74 ? 0.266 -5.085 -18.161 1.00 95.75 74 ALA A CA 1
ATOM 558 C C . ALA A 1 74 ? 0.986 -4.161 -19.147 1.00 95.75 74 ALA A C 1
ATOM 560 O O . ALA A 1 74 ? 0.633 -2.989 -19.278 1.00 95.75 74 ALA A O 1
ATOM 561 N N . GLY A 1 75 ? 2.009 -4.673 -19.823 1.00 95.75 75 GLY A N 1
ATOM 562 C CA . GLY A 1 75 ? 2.770 -3.881 -20.778 1.00 95.75 75 GLY A CA 1
ATOM 563 C C . GLY A 1 75 ? 4.048 -4.559 -21.235 1.00 95.75 75 GLY A C 1
ATOM 564 O O . GLY A 1 75 ? 4.180 -5.782 -21.150 1.00 95.75 75 GLY A O 1
ATOM 565 N N . ARG A 1 76 ? 5.005 -3.753 -21.698 1.00 95.69 76 ARG A N 1
ATOM 566 C CA . ARG A 1 76 ? 6.315 -4.230 -22.153 1.00 95.69 76 ARG A CA 1
ATOM 567 C C . ARG A 1 76 ? 7.418 -3.802 -21.218 1.00 95.69 76 ARG A C 1
ATOM 569 O O . ARG A 1 76 ? 7.491 -2.644 -20.818 1.00 95.69 76 ARG A O 1
ATOM 576 N N . LEU A 1 77 ? 8.299 -4.730 -20.885 1.00 95.25 77 LEU A N 1
ATOM 577 C CA . LEU A 1 77 ? 9.429 -4.460 -20.021 1.00 95.25 77 LEU A CA 1
ATOM 578 C C . LEU A 1 77 ? 10.660 -4.130 -20.880 1.00 95.25 77 LEU A C 1
ATOM 580 O O . LEU A 1 77 ? 11.217 -4.993 -21.556 1.00 95.25 77 LEU A O 1
ATOM 584 N N . ARG A 1 78 ? 11.070 -2.859 -20.882 1.00 93.69 78 ARG A N 1
ATOM 585 C CA . ARG A 1 78 ? 12.209 -2.342 -21.655 1.00 93.69 78 ARG A CA 1
ATOM 586 C C . ARG A 1 78 ? 13.402 -2.103 -20.751 1.00 93.69 78 ARG A C 1
ATOM 588 O O . ARG A 1 78 ? 13.271 -1.449 -19.720 1.00 93.69 78 ARG A O 1
ATOM 595 N N . LYS A 1 79 ? 14.576 -2.597 -21.140 1.00 93.06 79 LYS A N 1
ATOM 596 C CA . LYS A 1 79 ? 15.824 -2.267 -20.446 1.00 93.06 79 LYS A CA 1
ATOM 597 C C . LYS A 1 79 ? 16.089 -0.767 -20.587 1.00 93.06 79 LYS A C 1
ATOM 599 O O . LYS A 1 79 ? 15.949 -0.233 -21.682 1.00 93.06 79 LYS A O 1
A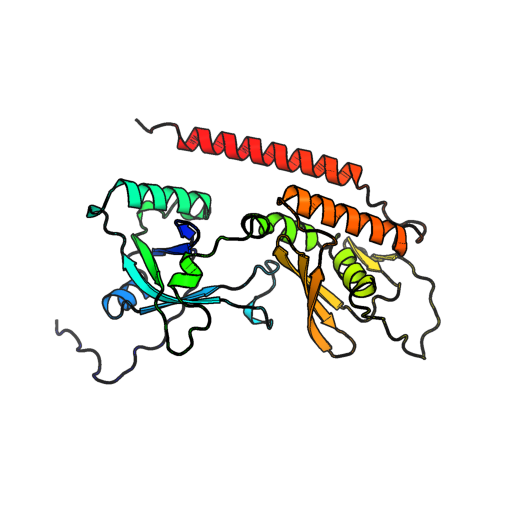TOM 604 N N . LEU A 1 80 ? 16.455 -0.101 -19.495 1.00 91.31 80 LEU A N 1
ATOM 605 C CA . LEU A 1 80 ? 16.952 1.270 -19.562 1.00 91.31 80 LEU A CA 1
ATOM 606 C C . LEU A 1 80 ? 18.340 1.238 -20.205 1.00 91.31 80 LEU A C 1
ATOM 608 O O . LEU A 1 80 ? 19.247 0.600 -19.664 1.00 91.31 80 LEU A O 1
ATOM 612 N N . ASP A 1 81 ? 18.485 1.871 -21.368 1.00 78.56 81 ASP A N 1
ATOM 613 C CA . ASP A 1 81 ? 19.764 1.940 -22.066 1.00 78.56 81 ASP A CA 1
ATOM 614 C C . ASP A 1 81 ? 20.697 2.921 -21.332 1.00 78.56 81 ASP A C 1
ATOM 616 O O . ASP A 1 81 ? 20.341 4.092 -21.157 1.00 78.56 81 ASP A O 1
ATOM 620 N N . PRO A 1 82 ? 21.897 2.492 -20.898 1.00 65.56 82 PRO A N 1
ATOM 621 C CA . PRO A 1 82 ? 22.909 3.406 -20.375 1.00 65.56 82 PRO A CA 1
ATOM 622 C C . PRO A 1 82 ? 23.288 4.520 -21.366 1.00 65.56 82 PRO A C 1
ATOM 624 O O . PRO A 1 82 ? 23.712 5.595 -20.943 1.00 65.56 82 PRO A O 1
ATOM 627 N N . ALA A 1 83 ? 23.131 4.282 -22.674 1.00 62.53 83 ALA A N 1
ATOM 628 C CA . ALA A 1 83 ? 23.456 5.236 -23.730 1.00 62.53 83 ALA A CA 1
ATOM 629 C C . ALA A 1 83 ? 22.439 6.384 -23.867 1.00 62.53 83 ALA A C 1
ATOM 631 O O . ALA A 1 83 ? 22.806 7.445 -24.372 1.00 62.53 83 ALA A O 1
ATOM 632 N N . ASP A 1 84 ? 21.202 6.212 -23.388 1.00 57.25 84 ASP A N 1
ATOM 633 C CA . ASP A 1 84 ? 20.152 7.234 -23.508 1.00 57.25 84 ASP A CA 1
ATOM 634 C C . ASP A 1 84 ? 20.327 8.384 -22.502 1.00 57.25 84 ASP A C 1
ATOM 636 O O . ASP A 1 84 ? 19.806 9.478 -22.720 1.00 57.25 84 ASP A O 1
ATOM 640 N N . SER A 1 85 ? 21.078 8.157 -21.413 1.00 57.94 85 SER A N 1
ATOM 641 C CA . SER A 1 85 ? 21.583 9.161 -20.464 1.00 57.94 85 SER A CA 1
ATOM 642 C C . SER A 1 85 ? 22.151 8.441 -19.233 1.00 57.94 85 SER A C 1
ATOM 644 O O . SER A 1 85 ? 21.396 7.864 -18.444 1.00 57.94 85 SER A O 1
ATOM 646 N N . ASN A 1 86 ? 23.468 8.521 -19.003 1.00 67.56 86 ASN A N 1
ATOM 647 C CA . ASN A 1 86 ? 24.084 8.044 -17.752 1.00 67.56 86 ASN A CA 1
ATOM 648 C C . ASN A 1 86 ? 23.403 8.647 -16.503 1.00 67.56 86 ASN A C 1
ATOM 650 O O . ASN A 1 86 ? 23.354 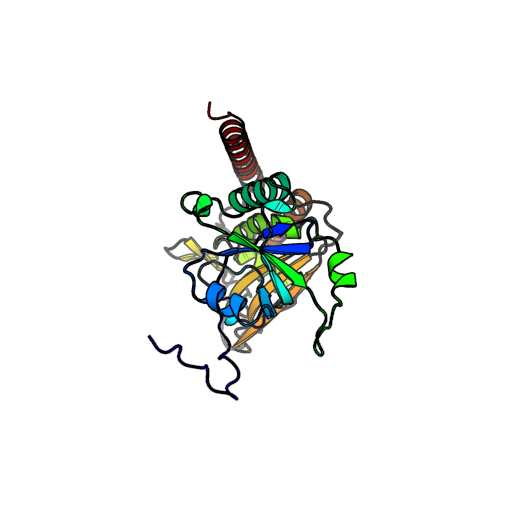8.007 -15.448 1.00 67.56 86 ASN A O 1
ATOM 654 N N . ASP A 1 87 ? 22.820 9.842 -16.623 1.00 79.19 87 ASP A N 1
ATOM 655 C CA . ASP A 1 87 ? 22.120 10.517 -15.530 1.00 79.19 87 ASP A CA 1
ATOM 656 C C . ASP A 1 87 ? 20.793 9.827 -15.180 1.00 79.19 87 ASP A C 1
ATOM 658 O O . ASP A 1 87 ? 20.438 9.742 -14.002 1.00 79.19 87 ASP A O 1
ATOM 662 N N . ALA A 1 88 ? 20.074 9.282 -16.169 1.00 83.19 88 ALA A N 1
ATOM 663 C CA . ALA A 1 88 ? 18.801 8.598 -15.951 1.00 83.19 88 ALA A CA 1
ATOM 664 C C . ALA A 1 88 ? 18.988 7.302 -15.149 1.00 83.19 88 ALA A C 1
ATOM 666 O O . ALA A 1 88 ? 18.316 7.098 -14.135 1.00 83.19 88 ALA A O 1
ATOM 667 N N . VAL A 1 89 ? 19.947 6.459 -15.546 1.00 88.94 89 VAL A N 1
ATOM 668 C CA . VAL A 1 89 ? 20.261 5.213 -14.824 1.00 88.94 89 VAL A CA 1
ATOM 669 C C . VAL A 1 89 ? 20.789 5.518 -13.421 1.00 88.94 89 VAL A C 1
ATOM 671 O O . VAL A 1 89 ? 20.368 4.884 -12.453 1.00 88.94 89 VAL A O 1
ATOM 674 N N . THR A 1 90 ? 21.643 6.535 -13.279 1.00 89.31 90 THR A N 1
ATOM 675 C CA . THR A 1 90 ? 22.166 6.966 -11.972 1.00 89.31 90 THR A CA 1
ATOM 676 C C . THR A 1 90 ? 21.053 7.474 -11.049 1.00 89.31 90 THR A C 1
ATOM 678 O O . THR A 1 90 ? 21.015 7.131 -9.864 1.00 89.31 90 THR A O 1
ATOM 681 N N . SER A 1 91 ? 20.107 8.253 -11.583 1.00 90.19 91 SER A N 1
ATOM 682 C CA . SER A 1 91 ? 18.940 8.743 -10.841 1.00 90.19 91 SER A CA 1
ATOM 683 C C . SER A 1 91 ? 18.040 7.597 -10.377 1.00 90.19 91 SER A C 1
ATOM 685 O O . SER A 1 91 ? 17.704 7.519 -9.193 1.00 90.19 91 SER A O 1
ATOM 687 N N . VAL A 1 92 ? 17.713 6.664 -11.279 1.00 93.81 92 VAL A N 1
ATOM 688 C CA . VAL A 1 92 ? 16.930 5.459 -10.963 1.00 93.81 92 VAL A CA 1
ATOM 689 C C . VAL A 1 92 ? 17.613 4.641 -9.879 1.00 93.81 92 VAL A C 1
ATOM 691 O O . VAL A 1 92 ? 16.972 4.274 -8.898 1.00 93.81 92 VAL A O 1
ATOM 694 N N . ARG A 1 93 ? 18.921 4.409 -10.004 1.00 93.69 93 ARG A N 1
ATOM 695 C CA . ARG A 1 93 ? 19.709 3.666 -9.020 1.00 93.69 93 ARG A CA 1
ATOM 696 C C . ARG A 1 93 ? 19.623 4.294 -7.629 1.00 93.69 93 ARG A C 1
ATOM 698 O O . ARG A 1 93 ? 19.397 3.585 -6.649 1.00 93.69 93 ARG A O 1
ATOM 705 N N . ARG A 1 94 ? 19.757 5.621 -7.539 1.00 93.69 94 ARG A N 1
ATOM 706 C CA . ARG A 1 94 ? 19.632 6.356 -6.272 1.00 93.69 94 ARG A CA 1
ATOM 707 C C . ARG A 1 94 ? 18.238 6.191 -5.667 1.00 93.69 94 ARG A C 1
ATOM 709 O O . ARG A 1 94 ? 18.128 5.856 -4.493 1.00 93.69 94 ARG A O 1
ATOM 716 N N . GLN A 1 95 ? 17.185 6.390 -6.459 1.00 94.38 95 GLN A N 1
ATOM 717 C CA . GLN A 1 95 ? 15.800 6.225 -5.999 1.00 94.38 95 GLN A CA 1
ATOM 718 C C . GLN A 1 95 ? 15.514 4.784 -5.555 1.00 94.38 95 GLN A C 1
ATOM 720 O O . GLN A 1 95 ? 14.863 4.563 -4.534 1.00 94.38 95 GLN A O 1
ATOM 725 N N . TYR A 1 96 ? 16.058 3.803 -6.278 1.00 95.56 96 TYR A N 1
ATOM 726 C CA . TYR A 1 96 ? 15.911 2.388 -5.957 1.00 95.56 96 TYR A CA 1
ATOM 727 C C . TYR A 1 96 ? 16.538 2.038 -4.607 1.00 95.56 96 TYR A C 1
ATOM 729 O O . TYR A 1 96 ? 15.914 1.332 -3.825 1.00 95.56 96 TYR A O 1
ATOM 737 N N . LEU A 1 97 ? 17.723 2.569 -4.290 1.00 95.69 97 LEU A N 1
ATOM 738 C CA . LEU A 1 97 ? 18.370 2.363 -2.988 1.00 95.69 97 LEU A CA 1
ATOM 739 C C . LEU A 1 97 ? 17.645 3.057 -1.833 1.00 95.69 97 LEU A C 1
ATOM 741 O O . LEU A 1 97 ? 17.612 2.517 -0.730 1.00 95.69 97 LEU A O 1
ATOM 745 N N . VAL A 1 98 ? 17.040 4.223 -2.077 1.00 93.12 98 VAL A N 1
ATOM 746 C CA . VAL A 1 98 ? 16.197 4.893 -1.074 1.00 93.12 98 VAL A CA 1
ATOM 747 C C . VAL A 1 98 ? 14.983 4.024 -0.735 1.00 93.12 98 VAL A C 1
ATOM 749 O O . VAL A 1 98 ? 14.675 3.836 0.440 1.00 93.12 98 VAL A O 1
ATOM 752 N N . ALA A 1 99 ? 14.320 3.460 -1.748 1.00 91.50 99 ALA A N 1
ATOM 753 C CA . ALA A 1 99 ? 13.162 2.589 -1.554 1.00 91.50 99 ALA A CA 1
ATOM 754 C C . ALA A 1 99 ? 13.536 1.201 -1.001 1.00 91.50 99 ALA A C 1
ATOM 756 O O . ALA A 1 99 ? 12.802 0.644 -0.185 1.00 91.50 99 ALA A O 1
ATOM 757 N N . HIS A 1 100 ? 14.686 0.660 -1.417 1.00 94.44 100 HIS A N 1
ATOM 758 C CA . HIS A 1 100 ? 15.150 -0.693 -1.097 1.00 94.44 100 HIS A CA 1
ATOM 759 C C . HIS A 1 100 ? 16.594 -0.695 -0.561 1.00 94.44 100 HIS A C 1
ATOM 761 O O . HIS A 1 100 ? 17.500 -1.202 -1.230 1.00 94.44 100 HIS A O 1
ATOM 767 N N . PRO A 1 101 ? 16.844 -0.212 0.675 1.00 93.62 101 PRO A N 1
ATOM 768 C CA . PRO A 1 101 ? 18.202 -0.132 1.231 1.00 93.62 101 PRO A CA 1
ATOM 769 C C . PRO A 1 101 ? 18.927 -1.485 1.315 1.00 93.62 101 PRO A C 1
ATOM 771 O O . PRO A 1 101 ? 20.153 -1.554 1.250 1.00 93.62 101 PRO A O 1
ATOM 774 N N . GLY A 1 102 ? 18.175 -2.588 1.418 1.00 93.44 102 GLY A N 1
ATOM 775 C CA . GLY A 1 102 ? 18.726 -3.947 1.416 1.00 93.44 102 GLY A CA 1
ATOM 776 C C . GLY A 1 102 ? 19.442 -4.335 0.114 1.00 93.44 102 GLY A C 1
ATOM 777 O O . GLY A 1 102 ? 20.232 -5.277 0.117 1.00 93.44 102 GLY A O 1
ATOM 778 N N . CYS A 1 103 ? 19.217 -3.601 -0.981 1.00 94.75 103 CYS A N 1
ATOM 779 C CA . CYS A 1 103 ? 19.842 -3.851 -2.278 1.00 94.75 103 CYS A CA 1
ATOM 780 C C . CYS A 1 103 ? 21.257 -3.263 -2.411 1.00 94.75 103 CYS A C 1
ATOM 782 O O . CYS A 1 103 ? 21.892 -3.501 -3.435 1.00 94.75 103 CYS A O 1
ATOM 784 N N . GLN A 1 104 ? 21.789 -2.555 -1.402 1.00 94.94 104 GLN A N 1
ATOM 785 C CA . GLN A 1 104 ? 23.101 -1.887 -1.471 1.00 94.94 104 GLN A CA 1
ATOM 786 C C . GLN A 1 104 ? 24.232 -2.791 -1.986 1.00 94.94 104 GLN A C 1
ATOM 788 O O . GLN A 1 104 ? 25.088 -2.339 -2.733 1.00 94.94 104 GLN A O 1
ATOM 793 N N . LYS A 1 105 ? 24.233 -4.074 -1.606 1.00 94.38 105 LYS A N 1
ATOM 794 C CA . LYS A 1 105 ? 25.300 -5.025 -1.962 1.00 94.38 105 LYS A CA 1
ATOM 795 C C . LYS A 1 105 ? 25.214 -5.580 -3.383 1.00 94.38 105 LYS A C 1
ATOM 797 O O . LYS A 1 105 ? 26.168 -6.200 -3.823 1.00 94.38 105 LYS A O 1
ATOM 802 N N . ILE A 1 106 ? 24.067 -5.430 -4.042 1.00 94.81 106 ILE A N 1
ATOM 803 C CA . ILE A 1 106 ? 23.789 -6.037 -5.353 1.00 94.81 106 ILE A CA 1
ATOM 804 C C . ILE A 1 106 ? 23.457 -4.995 -6.418 1.00 94.81 106 ILE A C 1
ATOM 806 O O . ILE A 1 106 ? 23.224 -5.350 -7.563 1.00 94.81 106 ILE A O 1
ATOM 810 N N . ILE A 1 107 ? 23.385 -3.715 -6.044 1.00 94.81 107 ILE A N 1
ATOM 811 C CA . ILE A 1 107 ? 22.880 -2.641 -6.899 1.00 94.81 107 ILE A CA 1
ATOM 812 C C . ILE A 1 107 ? 23.711 -2.455 -8.179 1.00 94.81 107 ILE A C 1
ATOM 814 O O . ILE A 1 107 ? 23.147 -2.121 -9.216 1.00 94.81 107 ILE A O 1
ATOM 818 N N . ASP A 1 108 ? 25.024 -2.699 -8.114 1.00 92.88 108 ASP A N 1
ATOM 819 C CA . ASP A 1 108 ? 25.940 -2.658 -9.262 1.00 92.88 108 ASP A CA 1
ATOM 820 C C . ASP A 1 108 ? 25.705 -3.799 -10.257 1.00 92.88 108 ASP A C 1
ATOM 822 O O . ASP A 1 108 ? 25.976 -3.646 -11.446 1.00 92.88 108 ASP A O 1
ATOM 826 N N . ASP A 1 109 ? 25.144 -4.914 -9.789 1.00 94.31 109 ASP A N 1
ATOM 827 C CA . ASP A 1 109 ? 24.848 -6.086 -10.613 1.00 94.31 109 ASP A CA 1
ATOM 828 C C . ASP A 1 109 ? 23.465 -5.991 -11.282 1.00 94.31 109 ASP A C 1
ATOM 830 O O . ASP A 1 109 ? 23.095 -6.854 -12.085 1.00 94.31 109 ASP A O 1
ATOM 834 N N . LEU A 1 110 ? 22.664 -4.968 -10.948 1.00 94.25 110 LEU A N 1
ATOM 835 C CA . LEU A 1 110 ? 21.309 -4.816 -11.472 1.00 94.25 110 LEU A CA 1
ATOM 836 C C . LEU A 1 110 ? 21.303 -4.087 -12.815 1.00 94.25 110 LEU A C 1
ATOM 838 O O . LEU A 1 110 ? 21.833 -2.990 -12.975 1.00 94.25 110 LEU A O 1
ATOM 842 N N . SER A 1 111 ? 20.582 -4.664 -13.772 1.00 93.56 111 SER A N 1
ATOM 843 C CA . SER A 1 111 ? 20.052 -3.933 -14.919 1.00 93.56 111 SER A CA 1
ATOM 844 C C . SER A 1 111 ? 18.643 -3.447 -14.593 1.00 93.56 111 SER A C 1
ATOM 846 O O . SER A 1 111 ? 17.809 -4.226 -14.130 1.00 93.56 111 SER A O 1
ATOM 848 N N . PHE A 1 112 ? 18.360 -2.172 -14.848 1.00 94.81 112 PHE A N 1
ATOM 849 C CA . PHE A 1 112 ? 17.034 -1.606 -14.618 1.00 94.81 112 PHE A CA 1
ATOM 850 C C . PHE A 1 112 ? 16.155 -1.739 -15.852 1.00 94.81 112 PHE A C 1
ATOM 852 O O . PHE A 1 112 ? 16.591 -1.476 -16.974 1.00 94.81 112 PHE A O 1
ATOM 859 N N . TYR A 1 113 ? 14.902 -2.114 -15.628 1.00 95.00 113 TYR A N 1
ATOM 860 C CA . TYR A 1 113 ? 13.906 -2.245 -16.672 1.00 95.00 113 TYR A CA 1
ATOM 861 C C . TYR A 1 113 ? 12.651 -1.459 -16.319 1.00 95.00 113 TYR A C 1
ATOM 863 O O . TYR A 1 113 ? 12.153 -1.527 -15.196 1.00 95.00 113 TYR A O 1
ATOM 871 N N . LYS A 1 114 ? 12.135 -0.737 -17.306 1.00 95.50 114 LYS A N 1
ATOM 872 C CA . LYS A 1 114 ? 10.909 0.046 -17.254 1.00 95.50 114 LYS A CA 1
ATOM 873 C C . LYS A 1 114 ? 9.739 -0.766 -17.780 1.00 95.50 114 LYS A C 1
ATOM 875 O O . LYS A 1 114 ? 9.819 -1.299 -18.883 1.00 95.50 114 LYS A O 1
ATOM 880 N N . LEU A 1 115 ? 8.638 -0.798 -17.034 1.00 96.56 115 LEU A N 1
ATOM 881 C CA . LEU A 1 115 ? 7.367 -1.310 -17.533 1.00 96.56 115 LEU A CA 1
ATOM 882 C C . LEU A 1 115 ? 6.626 -0.200 -18.284 1.00 96.56 115 LEU A C 1
ATOM 884 O O . LEU A 1 115 ? 6.076 0.730 -17.692 1.00 96.56 115 LEU A O 1
ATOM 888 N N . GLU A 1 116 ? 6.609 -0.303 -19.606 1.00 95.56 116 GLU A N 1
ATOM 889 C CA . GLU A 1 116 ? 5.780 0.509 -20.488 1.00 95.56 116 GLU A CA 1
ATOM 890 C C . GLU A 1 116 ? 4.359 -0.045 -20.468 1.00 95.56 116 GLU A C 1
ATOM 892 O O . GLU A 1 116 ? 4.059 -1.027 -21.139 1.00 95.56 116 GLU A O 1
ATOM 897 N N . ILE A 1 117 ? 3.503 0.557 -19.642 1.00 95.88 117 ILE A N 1
ATOM 898 C CA . ILE A 1 117 ? 2.115 0.118 -19.460 1.00 95.88 117 ILE A CA 1
ATOM 899 C C . ILE A 1 117 ? 1.337 0.296 -20.768 1.00 95.88 117 ILE A C 1
ATOM 901 O O . ILE A 1 117 ? 1.317 1.397 -21.331 1.00 95.88 117 ILE A O 1
ATOM 905 N N . GLU A 1 118 ? 0.678 -0.779 -21.200 1.00 96.06 118 GLU A N 1
ATOM 906 C CA . GLU A 1 118 ? -0.147 -0.863 -22.406 1.00 96.06 118 GLU A CA 1
ATOM 907 C C . GLU A 1 118 ? -1.584 -1.273 -22.047 1.00 96.06 118 GLU A C 1
ATOM 909 O O . GLU A 1 118 ? -1.842 -1.934 -21.037 1.00 96.06 118 GLU A O 1
ATOM 914 N N . ASP A 1 119 ? -2.533 -0.891 -22.901 1.00 94.50 119 ASP A N 1
ATOM 915 C CA . ASP A 1 119 ? -3.920 -1.322 -22.767 1.00 94.50 119 ASP A CA 1
ATOM 916 C C . ASP A 1 119 ? -4.099 -2.758 -23.284 1.00 94.50 119 ASP A C 1
ATOM 918 O O . ASP A 1 119 ? -3.517 -3.172 -24.284 1.00 94.50 119 ASP A O 1
ATOM 922 N N . THR A 1 120 ? -4.944 -3.518 -22.596 1.00 89.06 120 THR A N 1
ATOM 923 C CA . THR A 1 120 ? -5.312 -4.904 -22.895 1.00 89.06 120 THR A CA 1
ATOM 924 C C . THR A 1 120 ? -6.825 -5.000 -23.070 1.00 89.06 120 THR A C 1
ATOM 926 O O . THR A 1 120 ? -7.564 -4.093 -22.684 1.00 89.06 120 THR A O 1
ATOM 929 N N . GLU A 1 121 ? -7.321 -6.131 -23.568 1.00 86.56 121 GLU A N 1
ATOM 930 C CA . GLU A 1 121 ? -8.768 -6.380 -23.687 1.00 86.56 121 GLU A CA 1
ATOM 931 C C . GLU A 1 121 ? -9.508 -6.316 -22.338 1.00 86.56 121 GLU A C 1
ATOM 933 O O . GLU A 1 121 ? -10.700 -6.022 -22.289 1.00 86.56 121 GLU A O 1
ATOM 938 N N . THR A 1 122 ? -8.799 -6.553 -21.231 1.00 86.12 122 THR A N 1
ATOM 939 C CA . THR A 1 122 ? -9.341 -6.513 -19.863 1.00 86.12 122 THR A CA 1
ATOM 940 C C . THR A 1 122 ? -9.074 -5.190 -19.140 1.00 86.12 122 THR A C 1
ATOM 942 O O . THR A 1 122 ? -9.261 -5.094 -17.926 1.00 86.12 122 THR A O 1
ATOM 945 N N . THR A 1 123 ? -8.597 -4.162 -19.847 1.00 88.75 123 THR A N 1
ATOM 946 C CA . THR A 1 123 ? -8.234 -2.889 -19.225 1.00 88.75 123 THR A CA 1
ATOM 947 C C . THR A 1 123 ? -9.464 -2.115 -18.755 1.00 88.75 123 THR A C 1
ATOM 949 O O . THR A 1 123 ? -10.306 -1.690 -19.542 1.00 88.75 123 THR A O 1
ATOM 952 N N . HIS A 1 124 ? -9.524 -1.862 -17.447 1.00 91.56 124 HIS A N 1
ATOM 953 C CA . HIS A 1 124 ? -10.541 -1.005 -16.830 1.00 91.56 124 HIS A CA 1
ATOM 954 C C . HIS A 1 124 ? -10.100 0.464 -16.722 1.00 91.56 124 HIS A C 1
ATOM 956 O O . HIS A 1 124 ? -10.929 1.372 -16.787 1.00 91.56 124 HIS A O 1
ATOM 962 N N . VAL A 1 125 ? -8.793 0.708 -16.573 1.00 93.69 125 VAL A N 1
ATOM 963 C CA . VAL A 1 125 ? -8.180 2.042 -16.533 1.00 93.69 125 VAL A CA 1
ATOM 964 C C . VAL A 1 125 ? -7.084 2.087 -17.585 1.00 93.69 125 VAL A C 1
ATOM 966 O O . VAL A 1 125 ? -6.081 1.396 -17.452 1.00 93.69 125 VAL A O 1
ATOM 969 N N . THR A 1 126 ? -7.289 2.894 -18.624 1.00 95.19 126 THR A N 1
ATOM 970 C CA . THR A 1 126 ? -6.335 3.043 -19.732 1.00 95.19 126 THR A CA 1
ATOM 971 C C . THR A 1 126 ? -4.985 3.570 -19.246 1.00 95.19 126 THR A C 1
ATOM 973 O O . THR A 1 126 ? -4.961 4.402 -18.331 1.00 95.19 126 THR A O 1
ATOM 976 N N . ALA A 1 127 ? -3.898 3.202 -19.917 1.00 94.19 127 ALA A N 1
ATOM 977 C CA . ALA A 1 127 ? -2.540 3.646 -19.616 1.00 94.19 127 ALA A CA 1
ATOM 978 C C . ALA A 1 127 ? -2.428 5.179 -19.512 1.00 94.19 127 ALA A C 1
ATOM 980 O O . ALA A 1 127 ? -1.799 5.684 -18.583 1.00 94.19 127 ALA A O 1
ATOM 981 N N . ASP A 1 128 ? -3.092 5.929 -20.396 1.00 94.12 128 ASP A N 1
ATOM 982 C CA . ASP A 1 128 ? -3.076 7.399 -20.368 1.00 94.12 128 ASP A CA 1
ATOM 983 C C . ASP A 1 128 ? -3.776 7.971 -19.131 1.00 94.12 128 ASP A C 1
ATOM 985 O O . ASP A 1 128 ? -3.250 8.865 -18.470 1.00 94.12 128 ASP A O 1
ATOM 989 N N . LYS A 1 129 ? -4.938 7.417 -18.762 1.00 95.31 129 LYS A N 1
ATOM 990 C CA . LYS A 1 129 ? -5.635 7.791 -17.518 1.00 95.31 129 LYS A CA 1
ATOM 991 C C . LYS A 1 129 ? -4.789 7.477 -16.293 1.00 95.31 129 LYS A C 1
ATOM 993 O O . LYS A 1 129 ? -4.731 8.301 -15.392 1.00 95.31 129 LYS A O 1
ATOM 998 N N . TYR A 1 130 ? -4.135 6.319 -16.265 1.00 93.62 130 TYR A N 1
ATOM 999 C CA . TYR A 1 130 ? -3.247 5.946 -15.170 1.00 93.62 130 TYR A CA 1
ATOM 1000 C C . TYR A 1 130 ? -2.076 6.936 -15.044 1.00 93.62 130 TYR A C 1
ATOM 1002 O O . TYR A 1 130 ? -1.874 7.503 -13.973 1.00 93.62 130 TYR A O 1
ATOM 1010 N N . LYS A 1 131 ? -1.391 7.255 -16.149 1.00 91.50 131 LYS A N 1
ATOM 1011 C CA . LYS A 1 131 ? -0.286 8.234 -16.179 1.00 91.50 131 LYS A CA 1
ATOM 1012 C C . LYS A 1 131 ? -0.719 9.658 -15.812 1.00 91.50 131 LYS A C 1
ATOM 1014 O O . LYS A 1 131 ? 0.080 10.420 -15.285 1.00 91.50 131 LYS A O 1
ATOM 1019 N N . ALA A 1 132 ? -1.966 10.029 -16.097 1.00 92.44 132 ALA A N 1
ATOM 1020 C CA . ALA A 1 132 ? -2.507 11.342 -15.752 1.00 92.44 132 ALA A CA 1
ATOM 1021 C C . ALA A 1 132 ? -2.931 11.461 -14.275 1.00 92.44 132 ALA A C 1
ATOM 1023 O O . ALA A 1 132 ? -3.213 12.568 -13.806 1.00 92.44 132 ALA A O 1
ATOM 1024 N N . THR A 1 133 ? -3.024 10.346 -13.542 1.00 92.31 133 THR A N 1
ATOM 1025 C CA . THR A 1 133 ? -3.400 10.365 -12.123 1.00 92.31 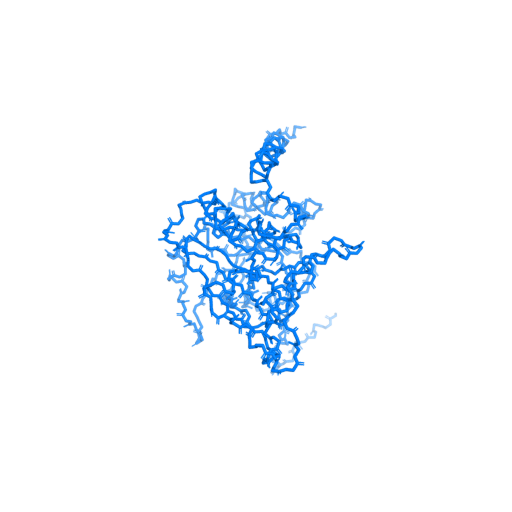133 THR A CA 1
ATOM 1026 C C . THR A 1 133 ? -2.220 10.730 -11.235 1.00 92.31 133 THR A C 1
ATOM 1028 O O . THR A 1 133 ? -1.061 10.556 -11.598 1.00 92.31 133 THR A O 1
ATOM 1031 N N . LYS A 1 134 ? -2.530 11.257 -10.050 1.00 91.44 134 LYS A N 1
ATOM 1032 C CA . LYS A 1 134 ? -1.541 11.523 -9.009 1.00 91.44 134 LYS A CA 1
ATOM 1033 C C . LYS A 1 134 ? -1.796 10.597 -7.828 1.00 91.44 134 LYS A C 1
ATOM 1035 O O . LYS A 1 134 ? -2.968 10.422 -7.473 1.00 91.44 134 LYS A O 1
ATOM 1040 N N . PRO A 1 135 ? -0.746 10.047 -7.203 1.00 91.94 135 PRO A N 1
ATOM 1041 C CA . PRO A 1 135 ? -0.905 9.296 -5.973 1.00 91.94 135 PRO A CA 1
ATOM 1042 C C . PRO A 1 135 ? -1.553 10.149 -4.879 1.00 91.94 135 PRO A C 1
ATOM 1044 O O . PRO A 1 135 ? -1.432 11.377 -4.846 1.00 91.94 135 PRO A O 1
ATOM 1047 N N . ASP A 1 136 ? -2.255 9.484 -3.971 1.00 94.81 136 ASP A N 1
ATOM 1048 C CA . ASP A 1 136 ? -2.823 10.138 -2.803 1.00 94.81 136 ASP A CA 1
ATOM 1049 C C . ASP A 1 136 ? -1.727 10.500 -1.787 1.00 94.81 136 ASP A C 1
ATOM 1051 O O . ASP A 1 136 ? -0.872 9.674 -1.464 1.00 94.81 136 ASP A O 1
ATOM 1055 N N . VAL A 1 137 ? -1.769 11.736 -1.276 1.00 92.75 137 VAL A N 1
ATOM 1056 C CA . VAL A 1 137 ? -0.734 12.295 -0.387 1.00 92.75 137 VAL A CA 1
ATOM 1057 C C . VAL A 1 137 ? -0.612 11.552 0.943 1.00 92.75 137 VAL A C 1
ATOM 1059 O O . VAL A 1 137 ? 0.470 11.512 1.520 1.00 92.75 137 VAL A O 1
ATOM 1062 N N . VAL A 1 138 ? -1.700 10.954 1.436 1.00 94.81 138 VAL A N 1
ATOM 1063 C CA . VAL A 1 138 ? -1.672 10.124 2.646 1.00 94.81 138 VAL A CA 1
ATOM 1064 C C . VAL A 1 138 ? -1.190 8.722 2.289 1.00 94.81 138 VAL A C 1
ATOM 1066 O O . VAL A 1 138 ? -0.350 8.152 2.987 1.00 94.81 138 VAL A O 1
ATOM 1069 N N . MET A 1 139 ? -1.671 8.175 1.169 1.00 92.38 139 MET A N 1
ATOM 1070 C CA . MET A 1 139 ? -1.356 6.807 0.763 1.00 92.38 139 MET A CA 1
ATOM 1071 C C . MET A 1 139 ? 0.138 6.598 0.467 1.00 92.38 139 MET A C 1
ATOM 1073 O O . MET A 1 139 ? 0.677 5.552 0.834 1.00 92.38 139 MET A O 1
ATOM 1077 N N . GLN A 1 140 ? 0.826 7.592 -0.115 1.00 86.56 140 GLN A N 1
ATOM 1078 C CA . GLN A 1 140 ? 2.266 7.534 -0.426 1.00 86.56 140 GLN A CA 1
ATOM 1079 C C . GLN A 1 140 ? 3.151 7.221 0.792 1.00 86.56 140 GLN A C 1
ATOM 1081 O O . GLN A 1 140 ? 4.202 6.599 0.647 1.00 86.56 140 GLN A O 1
ATOM 1086 N N . SER A 1 141 ? 2.734 7.613 1.998 1.00 86.88 141 SER A N 1
ATOM 1087 C CA . SER A 1 141 ? 3.474 7.349 3.243 1.00 86.88 141 SER A CA 1
ATOM 1088 C C . SER A 1 141 ? 2.615 6.636 4.290 1.00 86.88 141 SER A C 1
ATOM 1090 O O . SER A 1 141 ? 2.858 6.726 5.493 1.00 86.88 141 SER A O 1
ATOM 1092 N N . SER A 1 142 ? 1.621 5.878 3.826 1.00 91.00 142 SER A N 1
ATOM 1093 C CA . SER A 1 142 ? 0.653 5.178 4.677 1.00 91.00 142 SER A CA 1
ATOM 1094 C C . SER A 1 142 ? 1.257 4.060 5.524 1.00 91.00 142 SER A C 1
ATOM 1096 O O . SER A 1 142 ? 0.693 3.728 6.562 1.00 91.00 142 SER A O 1
ATOM 1098 N N . ARG A 1 143 ? 2.409 3.491 5.134 1.00 90.44 143 ARG A N 1
ATOM 1099 C CA . ARG A 1 143 ? 3.038 2.351 5.828 1.00 90.44 143 ARG A CA 1
ATOM 1100 C C . ARG A 1 143 ? 3.150 2.571 7.335 1.00 90.44 143 ARG A C 1
ATOM 1102 O O . ARG A 1 143 ? 2.730 1.705 8.094 1.00 90.44 143 ARG A O 1
ATOM 1109 N N . ALA A 1 144 ? 3.661 3.728 7.755 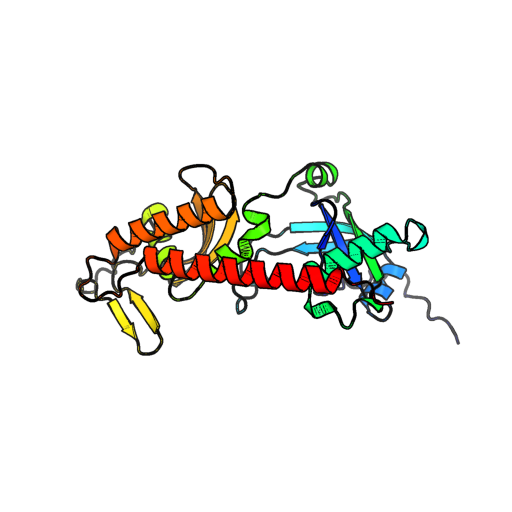1.00 89.31 144 ALA A N 1
ATOM 1110 C CA . ALA A 1 144 ? 3.826 4.036 9.171 1.00 89.31 144 ALA A CA 1
ATOM 1111 C C . ALA A 1 144 ? 2.476 4.058 9.908 1.00 89.31 144 ALA A C 1
ATOM 1113 O O . ALA A 1 144 ? 2.377 3.531 11.010 1.00 89.31 144 ALA A O 1
ATOM 1114 N N . ILE A 1 145 ? 1.421 4.597 9.285 1.00 93.19 145 ILE A N 1
ATOM 1115 C CA . ILE A 1 145 ? 0.061 4.606 9.846 1.00 93.19 145 ILE A CA 1
ATOM 1116 C C . ILE A 1 145 ? -0.501 3.184 9.937 1.00 93.19 145 ILE A C 1
ATOM 1118 O O . ILE A 1 145 ? -1.081 2.831 10.961 1.00 93.19 145 ILE A O 1
ATOM 1122 N N . LEU A 1 146 ? -0.321 2.364 8.898 1.00 94.19 146 LEU A N 1
ATOM 1123 C CA . LEU A 1 146 ? -0.804 0.983 8.873 1.00 94.19 146 LEU A CA 1
ATOM 1124 C C . LEU A 1 146 ? -0.112 0.133 9.943 1.00 94.19 146 LEU A C 1
ATOM 1126 O O . LEU A 1 146 ? -0.781 -0.559 10.703 1.00 94.19 146 LEU A O 1
ATOM 1130 N N . GLU A 1 147 ? 1.215 0.210 10.042 1.00 91.56 147 GLU A N 1
ATOM 1131 C CA . GLU A 1 147 ? 1.997 -0.485 11.074 1.00 91.56 147 GLU A CA 1
ATOM 1132 C C . GLU A 1 147 ? 1.619 0.003 12.477 1.00 91.56 147 GLU A C 1
ATOM 1134 O O . GLU A 1 147 ? 1.439 -0.805 13.388 1.00 91.56 147 GLU A O 1
ATOM 1139 N N . TRP A 1 148 ? 1.412 1.315 12.635 1.00 90.56 148 TRP A N 1
ATOM 1140 C CA . TRP A 1 148 ? 0.921 1.924 13.866 1.00 90.56 148 TRP A CA 1
ATOM 1141 C C . TRP A 1 148 ? -0.468 1.338 14.223 1.00 90.56 148 TRP A C 1
ATOM 1143 O O . TRP A 1 148 ? -0.631 0.733 15.281 1.00 90.56 148 TRP A O 1
ATOM 1153 N N . MET A 1 149 ? -1.471 1.418 13.351 1.00 93.56 149 MET A N 1
ATOM 1154 C CA . MET A 1 149 ? -2.826 0.928 13.653 1.00 93.56 149 MET A CA 1
ATOM 1155 C C . MET A 1 149 ? -2.921 -0.589 13.856 1.00 93.56 149 MET A C 1
ATOM 1157 O O . MET A 1 149 ? -3.748 -1.044 14.648 1.00 93.56 149 MET A O 1
ATOM 1161 N N . ASN A 1 150 ? -2.081 -1.363 13.167 1.00 93.06 150 ASN A N 1
ATOM 1162 C CA . ASN A 1 150 ? -2.082 -2.824 13.239 1.00 93.06 150 ASN A CA 1
ATOM 1163 C C . ASN A 1 150 ? -1.271 -3.392 14.408 1.00 93.06 150 ASN A C 1
ATOM 1165 O O . ASN A 1 150 ? -1.281 -4.607 14.610 1.00 93.06 150 ASN A O 1
ATOM 1169 N N . GLU A 1 151 ? -0.58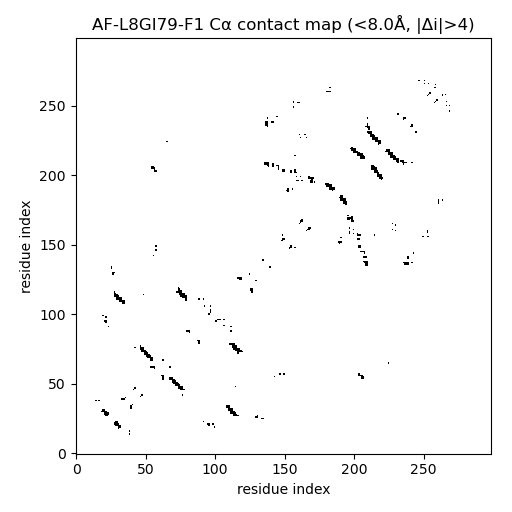1 -2.561 15.192 1.00 88.19 151 GLU A N 1
ATOM 1170 C CA . GLU A 1 151 ? 0.080 -3.035 16.405 1.00 88.19 151 GLU A CA 1
ATOM 1171 C C . GLU A 1 151 ? -0.956 -3.643 17.368 1.00 88.19 151 GLU A C 1
ATOM 1173 O O . GLU A 1 151 ? -2.020 -3.065 17.604 1.00 88.19 151 GLU A O 1
ATOM 1178 N N . SER A 1 152 ? -0.645 -4.795 17.974 1.00 74.50 152 SER A N 1
ATOM 1179 C CA . SER A 1 152 ? -1.592 -5.573 18.791 1.00 74.50 152 SER A CA 1
ATOM 1180 C C . SER A 1 152 ? -2.295 -4.757 19.881 1.00 74.50 152 SER A C 1
ATOM 1182 O O . SER A 1 152 ? -3.474 -4.973 20.155 1.00 74.50 152 SER A O 1
ATOM 1184 N N . LYS A 1 153 ? -1.603 -3.776 20.477 1.00 79.25 153 LYS A N 1
ATOM 1185 C CA . LYS A 1 153 ? -2.165 -2.892 21.513 1.00 79.25 153 LYS A CA 1
ATOM 1186 C C . LYS A 1 153 ? -3.251 -1.946 20.984 1.00 79.25 153 LYS A C 1
ATOM 1188 O O . LYS A 1 153 ? -4.058 -1.451 21.764 1.00 79.25 153 LYS A O 1
ATOM 1193 N N . ARG A 1 154 ? -3.272 -1.683 19.676 1.00 86.00 154 ARG A N 1
ATOM 1194 C CA . ARG A 1 154 ? -4.144 -0.702 19.012 1.00 86.00 154 ARG A CA 1
ATOM 1195 C C . ARG A 1 154 ? -5.144 -1.329 18.044 1.00 86.00 154 ARG A C 1
ATOM 1197 O O . ARG A 1 154 ? -6.161 -0.704 17.753 1.00 86.00 154 ARG A O 1
ATOM 1204 N N . ALA A 1 155 ? -4.970 -2.606 17.704 1.00 86.69 155 ALA A N 1
ATOM 1205 C CA . ALA A 1 155 ? -5.964 -3.401 16.982 1.00 86.69 155 ALA A CA 1
ATOM 1206 C C . ALA A 1 155 ? -7.355 -3.405 17.657 1.00 86.69 155 ALA A C 1
ATOM 1208 O O . ALA A 1 155 ? -8.375 -3.537 16.979 1.00 86.69 155 ALA A O 1
ATOM 1209 N N . ILE A 1 156 ? -7.431 -3.202 18.981 1.00 88.44 156 ILE A N 1
ATOM 1210 C CA . ILE A 1 156 ? -8.708 -3.040 19.695 1.00 88.44 156 ILE A CA 1
ATOM 1211 C C . ILE A 1 156 ? -9.527 -1.850 19.174 1.00 88.44 156 ILE A C 1
ATOM 1213 O O . ILE A 1 156 ? -10.747 -1.957 19.061 1.00 88.44 156 ILE A O 1
ATOM 1217 N N . TYR A 1 157 ? -8.880 -0.746 18.791 1.00 92.94 157 TYR A N 1
ATOM 1218 C CA . TYR A 1 157 ? -9.577 0.422 18.260 1.00 92.94 157 TYR A CA 1
ATOM 1219 C C . TYR A 1 157 ? -10.220 0.123 16.912 1.00 92.94 157 TYR A C 1
ATOM 1221 O O . TYR A 1 157 ? -11.355 0.530 16.698 1.00 92.94 157 TYR A O 1
ATOM 1229 N N . LEU A 1 158 ? -9.569 -0.666 16.048 1.00 94.44 158 LEU A N 1
ATOM 1230 C CA . LEU A 1 158 ? -10.169 -1.129 14.789 1.00 94.44 158 LEU A CA 1
ATOM 1231 C C . LEU A 1 158 ? -11.478 -1.885 15.041 1.00 94.44 158 LEU A C 1
ATOM 1233 O O . LEU A 1 158 ? -12.471 -1.664 14.350 1.00 94.44 158 LEU A O 1
ATOM 1237 N N . LYS A 1 159 ? -11.518 -2.725 16.081 1.00 92.06 159 LYS A N 1
ATOM 1238 C CA . LYS A 1 159 ? -12.755 -3.413 16.465 1.00 92.06 159 LYS A CA 1
ATOM 1239 C C . LYS A 1 159 ? -13.824 -2.449 16.981 1.00 92.06 159 LYS A C 1
ATOM 1241 O O . LYS A 1 159 ? -14.997 -2.604 16.644 1.00 92.06 159 LYS A O 1
ATOM 1246 N N . LEU A 1 160 ? -13.427 -1.449 17.768 1.00 91.88 160 LEU A N 1
ATOM 1247 C CA . LEU A 1 160 ? -14.334 -0.405 18.251 1.00 91.88 160 LEU A CA 1
ATOM 1248 C C . LEU A 1 160 ? -14.887 0.451 17.098 1.00 91.88 160 LEU A C 1
ATOM 1250 O O . LEU A 1 160 ? -16.065 0.797 17.132 1.00 91.88 160 LEU A O 1
ATOM 1254 N N . PHE A 1 161 ? -14.106 0.717 16.043 1.00 94.06 161 PHE A N 1
ATOM 1255 C CA . PHE A 1 161 ? -14.610 1.347 14.816 1.00 94.06 161 PHE A CA 1
ATOM 1256 C C . PHE A 1 161 ? -15.704 0.497 14.155 1.00 94.06 161 PHE A C 1
ATOM 1258 O O . PHE A 1 161 ? -16.765 1.025 13.818 1.00 94.06 161 PHE A O 1
ATOM 1265 N N . CYS A 1 162 ? -15.496 -0.819 14.016 1.00 91.94 162 CYS A N 1
ATOM 1266 C CA . CYS A 1 162 ? -16.520 -1.726 13.483 1.00 91.94 162 CYS A CA 1
ATOM 1267 C C . CYS A 1 162 ? -17.804 -1.721 14.325 1.00 91.94 162 CYS A C 1
ATOM 1269 O O . CYS A 1 162 ? -18.907 -1.718 13.774 1.00 91.94 162 CYS A O 1
ATOM 1271 N N . GLN A 1 163 ? -17.668 -1.702 15.651 1.00 88.06 163 GLN A N 1
ATOM 1272 C CA . GLN A 1 163 ? -18.811 -1.658 16.557 1.00 88.06 163 GLN A CA 1
ATOM 1273 C C . GLN A 1 163 ? -19.580 -0.334 16.436 1.00 88.06 163 GLN A C 1
ATOM 1275 O O . GLN A 1 163 ? -20.808 -0.350 16.348 1.00 88.06 163 GLN A O 1
ATOM 1280 N N . GLU A 1 164 ? -18.870 0.797 16.431 1.00 90.62 164 GLU A N 1
ATOM 1281 C CA . GLU A 1 164 ? -19.475 2.131 16.439 1.00 90.62 164 GLU A CA 1
ATOM 1282 C C . GLU A 1 164 ? -20.099 2.493 15.090 1.00 90.62 164 GLU A C 1
ATOM 1284 O O . GLU A 1 164 ? -21.256 2.907 15.027 1.00 90.62 164 GLU A O 1
ATOM 1289 N N . TYR A 1 165 ? -19.350 2.323 14.000 1.00 90.06 165 TYR A N 1
ATOM 1290 C CA . TYR A 1 165 ? -19.710 2.920 12.713 1.00 90.06 165 TYR A CA 1
ATOM 1291 C C . TYR A 1 165 ? -20.259 1.916 11.705 1.00 90.06 165 TYR A C 1
ATOM 1293 O O . TYR A 1 165 ? -21.126 2.269 10.910 1.00 90.06 165 TYR A O 1
ATOM 1301 N N . ALA A 1 166 ? -19.815 0.658 11.747 1.00 85.62 166 ALA A N 1
ATOM 1302 C CA . ALA A 1 166 ? -20.333 -0.374 10.846 1.00 85.62 166 ALA A CA 1
ATOM 1303 C C . ALA A 1 166 ? -21.574 -1.088 11.414 1.00 85.62 166 ALA A C 1
ATOM 1305 O O . ALA A 1 166 ? -22.124 -1.975 10.764 1.00 85.62 166 ALA A O 1
ATOM 1306 N N . GLN A 1 167 ? -22.011 -0.714 12.627 1.00 73.38 167 GLN A N 1
ATOM 1307 C CA . GLN A 1 167 ? -23.103 -1.356 13.365 1.00 73.38 167 GLN A CA 1
ATOM 1308 C C . GLN A 1 167 ? -23.002 -2.886 13.353 1.00 73.38 167 GLN A C 1
ATOM 1310 O O . GLN A 1 167 ? -24.020 -3.586 13.340 1.00 73.38 167 GLN A O 1
ATOM 1315 N N . VAL A 1 168 ? -21.775 -3.415 13.381 1.00 63.62 168 VAL A N 1
ATOM 1316 C CA . VAL A 1 168 ? -21.524 -4.843 13.576 1.00 63.62 168 VAL A CA 1
ATOM 1317 C C . VAL A 1 168 ? -21.810 -5.126 15.050 1.00 63.62 168 VAL A C 1
ATOM 1319 O O . VAL A 1 168 ? -20.921 -5.221 15.890 1.00 63.62 168 VAL A O 1
ATOM 1322 N N . LYS A 1 169 ? -23.102 -5.125 15.390 1.00 56.03 169 LYS A N 1
ATOM 1323 C CA . LYS A 1 169 ? -23.599 -5.398 16.731 1.00 56.03 169 LYS A CA 1
ATOM 1324 C C . LYS A 1 169 ? -23.401 -6.880 16.992 1.00 56.03 169 LYS A C 1
ATOM 1326 O O . LYS A 1 169 ? -23.841 -7.712 16.199 1.00 56.03 169 LYS A O 1
ATOM 1331 N N . SER A 1 170 ? -22.795 -7.209 18.129 1.00 49.44 170 SER A N 1
ATOM 1332 C CA . SER A 1 170 ? -22.905 -8.560 18.663 1.00 49.44 170 SER A CA 1
ATOM 1333 C C . SER A 1 170 ? -24.389 -8.853 18.879 1.00 49.44 170 SER A C 1
ATOM 1335 O O . SER A 1 170 ? -25.047 -8.156 19.658 1.00 49.44 170 SER A O 1
ATOM 1337 N N . TYR A 1 171 ? -24.929 -9.868 18.214 1.00 41.16 171 TYR A N 1
ATOM 1338 C CA . TYR A 1 171 ? -26.156 -10.471 18.711 1.00 41.16 171 TYR A CA 1
ATOM 1339 C C . TYR A 1 171 ? -25.788 -11.178 20.015 1.00 41.16 171 TYR A C 1
ATOM 1341 O O . TYR A 1 171 ? -24.926 -12.060 19.979 1.00 41.16 171 TYR A O 1
ATOM 1349 N N . PRO A 1 172 ? -26.371 -10.806 21.168 1.00 42.22 172 PRO A N 1
ATOM 1350 C CA . PRO A 1 172 ? -26.177 -11.605 22.362 1.00 42.22 172 PRO A CA 1
ATOM 1351 C C . PRO A 1 172 ? -26.717 -13.001 22.052 1.00 42.22 172 PRO A C 1
ATOM 1353 O O . PRO A 1 172 ? -27.886 -13.152 21.693 1.00 42.22 172 PRO A O 1
ATOM 1356 N N . ARG A 1 173 ? -25.874 -14.033 22.161 1.00 42.69 173 ARG A N 1
ATOM 1357 C CA . ARG A 1 173 ? -26.386 -15.403 22.244 1.00 42.69 173 ARG A CA 1
ATOM 1358 C C . ARG A 1 173 ? -27.344 -15.433 23.432 1.00 42.69 173 ARG A C 1
ATOM 1360 O O . ARG A 1 173 ? -26.917 -15.198 24.560 1.00 42.69 173 ARG A O 1
ATOM 1367 N N . GLU A 1 174 ? -28.619 -15.718 23.177 1.00 41.28 174 GLU A N 1
ATOM 1368 C CA . GLU A 1 174 ? -29.733 -15.695 24.144 1.00 41.28 174 GLU A CA 1
ATOM 1369 C C . GLU A 1 174 ? -29.563 -16.612 25.379 1.00 41.28 174 GLU A C 1
ATOM 1371 O O . GLU A 1 174 ? -30.464 -16.708 26.205 1.00 41.28 174 GLU A O 1
ATOM 1376 N N . SER A 1 175 ? -28.415 -17.266 25.575 1.00 41.50 175 SER A N 1
ATOM 1377 C CA . SER A 1 175 ? -28.193 -18.222 26.664 1.00 41.50 175 SER A CA 1
ATOM 1378 C C . SER A 1 175 ? -27.078 -17.866 27.654 1.00 41.50 175 SER A C 1
ATOM 1380 O O . SER A 1 175 ? -26.840 -18.641 28.579 1.00 41.50 175 SER A O 1
ATOM 1382 N N . SER A 1 176 ? -26.382 -16.736 27.519 1.00 38.06 176 SER A N 1
ATOM 1383 C CA . SER A 1 176 ? -25.281 -16.379 28.431 1.00 38.06 176 SER A CA 1
ATOM 1384 C C . SER A 1 176 ? -25.605 -15.123 29.228 1.00 38.06 176 SER A C 1
ATOM 1386 O O . SER A 1 176 ? -25.762 -14.037 28.680 1.00 38.06 176 SER A O 1
ATOM 1388 N N . ARG A 1 177 ? -25.712 -15.308 30.550 1.00 40.50 177 ARG A N 1
ATOM 1389 C CA . ARG A 1 177 ? -25.803 -14.261 31.575 1.00 40.50 177 ARG A CA 1
ATOM 1390 C C . ARG A 1 177 ? -24.946 -13.057 31.186 1.00 40.50 177 ARG A C 1
ATOM 1392 O O . ARG A 1 177 ? -23.768 -13.227 30.892 1.00 40.50 177 ARG A O 1
ATOM 1399 N N . ILE A 1 178 ? -25.541 -11.868 31.237 1.00 36.31 178 ILE A N 1
ATOM 1400 C CA . ILE A 1 178 ? -24.854 -10.585 31.067 1.00 36.31 178 ILE A CA 1
ATOM 1401 C C . ILE A 1 178 ? -23.738 -10.521 32.116 1.00 36.31 178 ILE A C 1
ATOM 1403 O O . ILE A 1 178 ? -23.995 -10.274 33.294 1.00 36.31 178 ILE A O 1
ATOM 1407 N N . VAL A 1 179 ? -22.506 -10.809 31.702 1.00 39.97 179 VAL A N 1
ATOM 1408 C CA . VAL A 1 179 ? -21.318 -10.553 32.511 1.00 39.97 179 VAL A CA 1
ATOM 1409 C C . VAL A 1 179 ? -20.963 -9.083 32.275 1.00 39.97 179 VAL A C 1
ATOM 1411 O O . VAL A 1 179 ? -20.857 -8.676 31.117 1.00 39.97 179 VAL A O 1
ATOM 1414 N N . PRO A 1 180 ? -20.830 -8.251 33.321 1.00 36.09 180 PRO A N 1
ATOM 1415 C CA . PRO A 1 180 ? -20.355 -6.884 33.149 1.00 36.09 180 PRO A CA 1
ATOM 1416 C C . PRO A 1 180 ? -18.971 -6.904 32.492 1.00 36.09 180 PRO A C 1
ATOM 141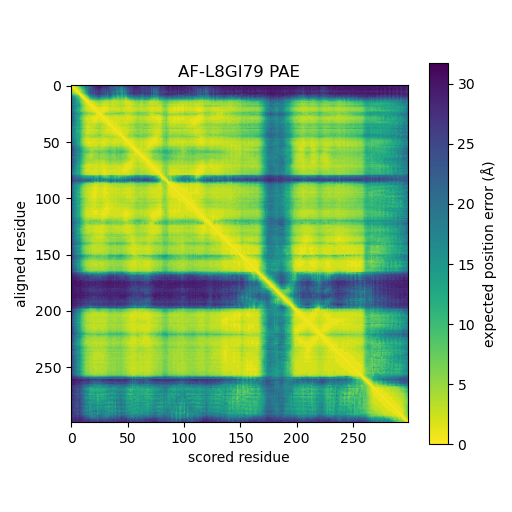8 O O . PRO A 1 180 ? -18.118 -7.707 32.873 1.00 36.09 180 PRO A O 1
ATOM 1421 N N . ALA A 1 181 ? -18.768 -6.028 31.504 1.00 38.06 181 ALA A N 1
ATOM 1422 C CA . ALA A 1 181 ? -17.524 -5.917 30.755 1.00 38.06 181 ALA A CA 1
ATOM 1423 C C . ALA A 1 181 ? -16.327 -5.767 31.713 1.00 38.06 181 ALA A C 1
ATOM 1425 O O . ALA A 1 181 ? -16.144 -4.733 32.351 1.00 38.06 181 ALA A O 1
ATOM 1426 N N . ARG A 1 182 ? -15.512 -6.814 31.821 1.00 37.28 182 ARG A N 1
ATOM 1427 C CA . ARG A 1 182 ? -14.184 -6.802 32.438 1.00 37.28 182 ARG A CA 1
ATOM 1428 C C . ARG A 1 182 ? -13.129 -6.835 31.342 1.00 37.28 182 ARG A C 1
ATOM 1430 O O . ARG A 1 182 ? -13.150 -7.718 30.486 1.00 37.28 182 ARG A O 1
ATOM 1437 N N . LEU A 1 183 ? -12.178 -5.910 31.379 1.00 39.16 183 LEU A N 1
ATOM 1438 C CA . LEU A 1 183 ? -10.907 -6.139 30.703 1.00 39.16 183 LEU A CA 1
ATOM 1439 C C . LEU A 1 183 ? -10.246 -7.329 31.406 1.00 39.16 183 LEU A C 1
ATOM 1441 O O . LEU A 1 183 ? -9.899 -7.237 32.581 1.00 39.16 183 LEU A O 1
ATOM 1445 N N . LEU A 1 184 ? -10.137 -8.464 30.719 1.00 37.91 184 LEU A N 1
ATOM 1446 C CA . LEU A 1 184 ? -9.289 -9.552 31.183 1.00 37.91 184 LEU A CA 1
ATOM 1447 C C . LEU A 1 184 ? -7.920 -9.326 30.553 1.00 37.91 184 LEU A C 1
ATOM 1449 O O . LEU A 1 184 ? -7.761 -9.447 29.334 1.00 37.91 184 LEU A O 1
ATOM 1453 N N . THR A 1 185 ? -6.950 -8.960 31.386 1.00 34.50 185 THR A N 1
ATOM 1454 C CA . THR A 1 185 ? -5.538 -9.095 31.048 1.00 34.50 185 THR A CA 1
ATOM 1455 C C . THR A 1 185 ? -5.233 -10.587 30.97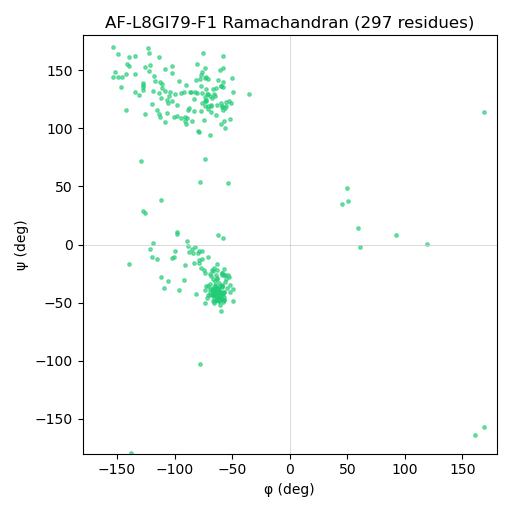4 1.00 34.50 185 THR A C 1
ATOM 1457 O O . THR A 1 185 ? -5.541 -11.340 31.895 1.00 34.50 185 THR A O 1
ATOM 1460 N N . THR A 1 186 ? -4.675 -11.031 29.853 1.00 41.34 186 THR A N 1
ATOM 1461 C CA . THR A 1 186 ? -4.027 -12.345 29.776 1.00 41.34 186 THR A CA 1
ATOM 1462 C C . THR A 1 186 ? -2.522 -12.138 29.825 1.00 41.34 186 THR A C 1
ATOM 1464 O O . THR A 1 186 ? -2.033 -11.078 29.427 1.00 41.34 186 THR A O 1
ATOM 1467 N N . ASP A 1 187 ? -1.795 -13.148 30.295 1.00 37.69 187 ASP A N 1
ATOM 1468 C CA . ASP A 1 187 ? -0.366 -13.099 30.645 1.00 37.69 187 ASP A CA 1
ATOM 1469 C C . ASP A 1 187 ? 0.599 -12.773 29.474 1.00 37.69 187 ASP A C 1
ATOM 1471 O O . ASP A 1 187 ? 1.812 -12.796 29.645 1.00 37.69 187 ASP A O 1
ATOM 1475 N N . ASN A 1 188 ? 0.083 -12.406 28.292 1.00 43.22 188 ASN A N 1
ATOM 1476 C CA . ASN A 1 188 ? 0.835 -12.168 27.055 1.00 43.22 188 ASN A CA 1
ATOM 1477 C C . ASN A 1 188 ? 0.562 -10.797 26.391 1.00 43.22 188 ASN A C 1
ATOM 1479 O O . ASN A 1 188 ? 0.652 -10.690 25.170 1.00 43.22 188 ASN A O 1
ATOM 1483 N N . ASN A 1 189 ? 0.198 -9.743 27.137 1.00 41.94 189 ASN A N 1
ATOM 1484 C CA . ASN A 1 189 ? -0.134 -8.409 26.579 1.00 41.94 189 ASN A CA 1
ATOM 1485 C C . ASN A 1 189 ? -1.304 -8.392 25.565 1.00 41.94 189 ASN A C 1
ATOM 1487 O O . ASN A 1 189 ? -1.515 -7.396 24.870 1.00 41.94 189 ASN A O 1
ATOM 1491 N N . ASN A 1 190 ? -2.097 -9.464 25.493 1.00 38.84 190 ASN A N 1
ATOM 1492 C CA . ASN A 1 190 ? -3.325 -9.500 24.709 1.00 38.84 190 ASN A CA 1
ATOM 1493 C C . ASN A 1 190 ? -4.490 -9.025 25.581 1.00 38.84 190 ASN A C 1
ATOM 1495 O O . ASN A 1 190 ? -4.926 -9.716 26.506 1.00 38.84 190 ASN A O 1
ATOM 1499 N N . TYR A 1 191 ? -4.992 -7.830 25.273 1.00 41.41 191 TYR A N 1
ATOM 1500 C CA . TYR A 1 191 ? -6.185 -7.270 25.893 1.00 41.41 191 TYR A CA 1
ATOM 1501 C C . TYR A 1 191 ? -7.431 -7.976 25.351 1.00 41.41 191 TYR A C 1
ATOM 1503 O O . TYR A 1 191 ? -7.846 -7.755 24.213 1.00 41.41 191 TYR A O 1
ATOM 1511 N N . THR A 1 192 ? -8.056 -8.819 26.172 1.00 40.44 192 THR A N 1
ATOM 1512 C CA . THR A 1 192 ? -9.386 -9.370 25.885 1.00 40.44 192 THR A CA 1
ATOM 1513 C C . THR A 1 192 ? -10.452 -8.454 26.476 1.00 40.44 192 THR A C 1
ATOM 1515 O O . THR A 1 192 ? -10.682 -8.423 27.686 1.00 40.44 192 THR A O 1
ATOM 1518 N N . TYR A 1 193 ? -11.098 -7.677 25.606 1.00 40.06 193 TYR A N 1
ATOM 1519 C CA . TYR A 1 193 ? -12.293 -6.904 25.935 1.00 40.06 193 TYR A CA 1
ATOM 1520 C C . TYR A 1 193 ? -13.500 -7.850 25.995 1.00 40.06 193 TYR A C 1
ATOM 1522 O O . TYR A 1 193 ? -13.791 -8.527 25.014 1.00 40.06 193 TYR A O 1
ATOM 1530 N N . THR A 1 194 ? -14.193 -7.910 27.136 1.00 42.00 194 THR A N 1
ATOM 1531 C CA . THR A 1 194 ? -15.416 -8.729 27.306 1.00 42.00 194 THR A CA 1
ATOM 1532 C C . THR A 1 194 ? -16.711 -7.925 27.149 1.00 42.00 194 THR A C 1
ATOM 1534 O O . THR A 1 194 ? -17.797 -8.431 27.416 1.00 42.00 194 THR A O 1
ATOM 1537 N N . GLY A 1 195 ? -16.628 -6.664 26.709 1.00 44.69 195 GLY A N 1
ATOM 1538 C CA . GLY A 1 195 ? -17.800 -5.981 26.166 1.00 44.69 195 GLY A CA 1
ATOM 1539 C C . GLY A 1 195 ? -18.120 -6.495 24.759 1.00 44.69 195 GLY A C 1
ATOM 1540 O O . GLY A 1 195 ? -17.294 -7.150 24.134 1.00 44.69 195 GLY A O 1
ATOM 1541 N N . GLN A 1 196 ? -19.326 -6.187 24.287 1.00 49.22 196 GLN A N 1
ATOM 1542 C CA . GLN A 1 196 ? -20.018 -6.634 23.065 1.00 49.22 196 GLN A CA 1
ATOM 1543 C C . GLN A 1 196 ? -19.279 -6.456 21.709 1.00 49.22 196 GLN A C 1
ATOM 1545 O O . GLN A 1 196 ? -19.821 -5.908 20.753 1.00 49.22 196 GLN A O 1
ATOM 1550 N N . ILE A 1 197 ? -18.050 -6.956 21.588 1.00 54.31 197 ILE A N 1
ATOM 1551 C CA . ILE A 1 197 ? -17.269 -7.077 20.348 1.00 54.31 197 ILE A CA 1
ATOM 1552 C C . ILE A 1 197 ? -17.130 -8.569 20.001 1.00 54.31 197 ILE A C 1
ATOM 1554 O O . ILE A 1 197 ? -16.074 -9.048 19.599 1.00 54.31 197 ILE A O 1
ATOM 1558 N N . GLU A 1 198 ? -18.177 -9.362 20.228 1.00 63.44 198 GLU A N 1
ATOM 1559 C CA . GLU A 1 198 ? -18.084 -10.810 20.006 1.00 63.44 198 GLU A CA 1
ATOM 1560 C C . GLU A 1 198 ? -18.071 -11.166 18.513 1.00 63.44 198 GLU A C 1
ATOM 1562 O O . GLU A 1 198 ? -17.513 -12.189 18.141 1.00 63.44 198 GLU A O 1
ATOM 1567 N N . ASP A 1 199 ? -18.618 -10.320 17.630 1.00 77.44 199 ASP A N 1
ATOM 1568 C CA . ASP A 1 199 ? -18.719 -10.679 16.209 1.00 77.44 199 ASP A CA 1
ATOM 1569 C C . ASP A 1 199 ? -17.430 -10.417 15.407 1.00 77.44 199 ASP A C 1
ATOM 1571 O O . ASP A 1 199 ? -17.275 -10.977 14.327 1.00 77.44 199 ASP A O 1
ATOM 1575 N N . VAL A 1 200 ? -16.474 -9.623 15.911 1.00 85.31 200 VAL A N 1
ATOM 1576 C CA . VAL A 1 200 ? -15.224 -9.308 15.187 1.00 85.31 200 VAL A CA 1
ATOM 1577 C C . VAL A 1 200 ? -14.026 -10.009 15.831 1.00 85.31 200 VAL A C 1
ATOM 1579 O O . VAL A 1 200 ? -13.532 -9.624 16.896 1.00 85.31 200 VAL A O 1
ATOM 1582 N N . GLY A 1 201 ? -13.548 -11.056 15.157 1.00 87.25 201 GLY A N 1
ATOM 1583 C CA . GLY A 1 201 ? -12.375 -11.836 15.547 1.00 87.25 201 GLY A CA 1
ATOM 1584 C C . GLY A 1 201 ? -11.069 -11.125 15.202 1.00 87.25 201 GLY A C 1
ATOM 1585 O O . GLY A 1 201 ? -10.635 -10.222 15.917 1.00 87.25 201 GLY A O 1
ATOM 1586 N N . GLU A 1 202 ? -10.414 -11.565 14.135 1.00 90.81 202 GLU A N 1
ATOM 1587 C CA . GLU A 1 202 ? -9.207 -10.932 13.603 1.00 90.81 202 GLU A CA 1
ATOM 1588 C C . GLU A 1 202 ? -9.554 -9.668 12.810 1.00 90.81 202 GLU A C 1
ATOM 1590 O O . GLU A 1 202 ? -10.606 -9.592 12.176 1.00 90.81 202 GLU A O 1
ATOM 1595 N N . ILE A 1 203 ? -8.686 -8.658 12.863 1.00 93.31 203 ILE A N 1
ATOM 1596 C CA . ILE A 1 203 ? -8.872 -7.403 12.132 1.00 93.31 203 ILE A CA 1
ATOM 1597 C C . ILE A 1 203 ? -7.525 -6.751 11.836 1.00 93.31 203 ILE A C 1
ATOM 1599 O O . ILE A 1 203 ? -6.622 -6.795 12.672 1.00 93.31 203 ILE A O 1
ATOM 1603 N N . PHE A 1 204 ? -7.406 -6.121 10.672 1.00 95.06 204 PHE A N 1
ATOM 1604 C CA . PHE A 1 204 ? -6.280 -5.253 10.341 1.00 95.06 204 PHE A CA 1
ATOM 1605 C C . PHE A 1 204 ? -6.697 -4.174 9.341 1.00 95.06 204 PHE A C 1
ATOM 1607 O O . PHE A 1 204 ? -7.566 -4.387 8.498 1.00 95.06 204 PHE A O 1
ATOM 1614 N N . MET A 1 205 ? -6.062 -3.013 9.433 1.00 96.25 205 MET A N 1
ATOM 1615 C CA . MET A 1 205 ? -6.122 -1.946 8.443 1.00 96.25 205 MET A CA 1
ATOM 1616 C C . MET A 1 205 ? -5.156 -2.268 7.298 1.00 96.25 205 MET A C 1
ATOM 1618 O O . MET A 1 205 ? -3.994 -2.582 7.552 1.00 96.25 205 MET A O 1
ATOM 1622 N N . PHE A 1 206 ? -5.609 -2.194 6.048 1.00 95.50 206 PHE A N 1
ATOM 1623 C CA . PHE A 1 206 ? -4.761 -2.490 4.876 1.00 95.50 206 PHE A CA 1
ATOM 1624 C C . PHE A 1 206 ? -4.612 -1.310 3.911 1.00 95.50 206 PHE A C 1
ATOM 1626 O O . PHE A 1 206 ? -3.781 -1.349 3.004 1.00 95.50 206 PHE A O 1
ATOM 1633 N N . SER A 1 207 ? -5.410 -0.258 4.097 1.00 95.75 207 SER A N 1
ATOM 1634 C CA . SER A 1 207 ? -5.379 0.947 3.273 1.00 95.75 207 SER A CA 1
ATOM 1635 C C . SER A 1 207 ? -5.785 2.161 4.101 1.00 95.75 207 SER A C 1
ATOM 1637 O O . SER A 1 207 ? -6.653 2.069 4.971 1.00 95.75 207 SER A O 1
ATOM 1639 N N . VAL A 1 208 ? -5.155 3.298 3.822 1.00 96.88 208 VAL A N 1
ATOM 1640 C CA . VAL A 1 208 ? -5.551 4.617 4.315 1.00 96.88 208 VAL A CA 1
ATOM 1641 C C . VAL A 1 208 ? -5.229 5.657 3.246 1.00 96.88 208 VAL A C 1
ATOM 1643 O O . VAL A 1 208 ? -4.156 5.634 2.640 1.00 96.88 208 VAL A O 1
ATOM 1646 N N . ASP A 1 209 ? -6.172 6.559 3.013 1.00 96.94 209 ASP A N 1
ATOM 1647 C CA . ASP A 1 209 ? -6.045 7.694 2.107 1.00 96.94 209 ASP A CA 1
ATOM 1648 C C . ASP A 1 209 ? -6.651 8.944 2.757 1.00 96.94 209 ASP A C 1
ATOM 1650 O O . ASP A 1 209 ? -7.156 8.914 3.882 1.00 96.94 209 ASP A O 1
ATOM 1654 N N . ARG A 1 210 ? -6.628 10.070 2.045 1.00 97.12 210 ARG A N 1
ATOM 1655 C CA . ARG A 1 210 ? -7.146 11.339 2.568 1.00 97.12 210 ARG A CA 1
ATOM 1656 C C . ARG A 1 210 ? -8.619 11.323 3.009 1.00 97.12 210 ARG A C 1
ATOM 1658 O O . ARG A 1 210 ? -9.042 12.213 3.738 1.00 97.12 210 ARG A O 1
ATOM 1665 N N . LYS A 1 211 ? -9.437 10.384 2.529 1.00 97.25 211 LYS A N 1
ATOM 1666 C CA . LYS A 1 211 ? -10.888 10.325 2.775 1.00 97.25 211 LYS A CA 1
ATOM 1667 C C . LYS A 1 211 ? -11.275 9.290 3.820 1.00 97.25 211 LYS A C 1
ATOM 1669 O O . LYS A 1 211 ? -12.438 9.262 4.216 1.00 97.25 211 LYS A O 1
ATOM 1674 N N . GLY A 1 212 ? -10.374 8.401 4.223 1.00 97.19 212 GLY A N 1
ATOM 1675 C CA . GLY A 1 212 ? -10.679 7.356 5.193 1.00 97.19 212 GLY A CA 1
ATOM 1676 C C . GLY A 1 212 ? -9.684 6.209 5.168 1.00 97.19 212 GLY A C 1
ATOM 1677 O O . GLY A 1 212 ? -8.607 6.306 4.587 1.00 97.19 212 GLY A O 1
ATOM 1678 N N . PHE A 1 213 ? -10.080 5.099 5.777 1.00 97.56 213 PHE A N 1
ATOM 1679 C CA . PHE A 1 213 ? -9.275 3.885 5.833 1.00 97.56 213 PHE A CA 1
ATOM 1680 C C . PHE A 1 213 ? -10.124 2.632 5.636 1.00 97.56 213 PHE A C 1
ATOM 1682 O O . PHE A 1 213 ? -11.319 2.621 5.945 1.00 97.56 213 PHE A O 1
ATOM 1689 N N . ASP A 1 214 ? -9.485 1.576 5.144 1.00 96.44 214 ASP A N 1
ATOM 1690 C CA . ASP A 1 214 ? -10.088 0.263 4.939 1.00 96.44 214 ASP A CA 1
ATOM 1691 C C . ASP A 1 214 ? -9.513 -0.753 5.913 1.00 96.44 214 ASP A C 1
ATOM 1693 O O . ASP A 1 214 ? -8.299 -0.818 6.152 1.00 96.44 214 ASP A O 1
ATOM 1697 N N . VAL A 1 215 ? -10.400 -1.588 6.445 1.00 95.69 215 VAL A N 1
ATOM 1698 C CA . VAL A 1 215 ? -10.031 -2.727 7.277 1.00 95.69 215 VAL A CA 1
ATOM 1699 C C . VAL A 1 215 ? -10.568 -4.014 6.684 1.00 95.69 215 VAL A C 1
ATOM 1701 O O . VAL A 1 215 ? -11.637 -4.056 6.077 1.00 95.69 215 VAL A O 1
ATOM 1704 N N . MET A 1 216 ? -9.832 -5.085 6.935 1.00 94.56 216 MET A N 1
ATOM 1705 C CA . MET A 1 216 ? -10.270 -6.446 6.709 1.00 94.56 216 MET A CA 1
ATOM 1706 C C . MET A 1 216 ? -10.582 -7.059 8.073 1.00 94.56 216 MET A C 1
ATOM 1708 O O . MET A 1 216 ? -9.724 -7.067 8.956 1.00 94.56 216 MET A O 1
ATOM 1712 N N . ALA A 1 217 ? -11.814 -7.526 8.267 1.00 93.00 217 ALA A N 1
ATOM 1713 C CA . ALA A 1 217 ? -12.308 -8.018 9.550 1.00 93.00 217 ALA A CA 1
ATOM 1714 C C . ALA A 1 217 ? -12.905 -9.424 9.417 1.00 93.00 217 ALA A C 1
ATOM 1716 O O . ALA A 1 217 ? -13.708 -9.689 8.524 1.00 93.00 217 ALA A O 1
ATOM 1717 N N . TRP A 1 218 ? -12.542 -10.331 10.320 1.00 91.69 218 TRP A N 1
ATOM 1718 C CA . TRP A 1 218 ? -13.132 -11.660 10.410 1.00 91.69 218 TRP A CA 1
ATOM 1719 C C . TRP A 1 218 ? -14.425 -11.602 11.214 1.00 91.69 218 TRP A C 1
ATOM 1721 O O . TRP A 1 218 ? -14.412 -11.347 12.424 1.00 91.69 218 TRP A O 1
ATOM 1731 N N . ARG A 1 219 ? -15.545 -11.884 10.551 1.00 88.31 219 ARG A N 1
ATOM 1732 C CA . ARG A 1 219 ? -16.862 -11.928 11.174 1.00 88.31 219 ARG A CA 1
ATOM 1733 C C . ARG A 1 219 ? -17.152 -13.325 11.716 1.00 88.31 219 ARG A C 1
ATOM 1735 O O . ARG A 1 219 ? -17.290 -14.275 10.947 1.00 88.31 219 ARG A O 1
ATOM 1742 N N . GLN A 1 220 ? -17.293 -13.464 13.032 1.00 86.19 220 GLN A N 1
ATOM 1743 C CA . GLN A 1 220 ? -17.494 -14.761 13.684 1.00 86.19 220 GLN A CA 1
ATOM 1744 C C . GLN A 1 220 ? -18.844 -15.397 13.336 1.00 86.19 220 GLN A C 1
ATOM 1746 O O . GLN A 1 220 ? -18.904 -16.609 13.125 1.00 86.19 220 GLN A O 1
ATOM 1751 N N . THR A 1 221 ? -19.909 -14.593 13.236 1.00 81.31 221 THR A N 1
ATOM 1752 C CA . THR A 1 221 ? -21.274 -15.073 12.954 1.00 81.31 221 THR A CA 1
ATOM 1753 C C . THR A 1 221 ? -21.358 -15.762 11.596 1.00 81.31 221 THR A C 1
ATOM 1755 O O . THR A 1 221 ? -21.934 -16.841 11.483 1.00 81.31 221 THR A O 1
ATOM 1758 N N . ASN A 1 222 ? -20.731 -15.168 10.579 1.00 82.44 222 ASN A N 1
ATOM 1759 C CA . ASN A 1 222 ? -20.780 -15.665 9.203 1.00 82.44 222 ASN A CA 1
ATOM 1760 C C . ASN A 1 222 ? -19.530 -16.460 8.803 1.00 82.44 222 ASN A C 1
ATOM 1762 O O . ASN A 1 222 ? -19.499 -17.029 7.715 1.00 82.44 222 ASN A O 1
ATOM 1766 N N . ARG A 1 223 ? -18.513 -16.506 9.675 1.00 88.25 223 ARG A N 1
ATOM 1767 C CA . ARG A 1 223 ? -17.212 -17.148 9.440 1.00 88.25 223 ARG A CA 1
ATOM 1768 C C . ARG A 1 223 ? -16.588 -16.729 8.109 1.00 88.25 223 ARG A C 1
ATOM 1770 O O . ARG A 1 223 ? -16.170 -17.571 7.316 1.00 88.25 223 ARG A O 1
ATOM 1777 N N . ASN A 1 224 ? -16.561 -15.425 7.857 1.00 89.62 224 ASN A N 1
ATOM 1778 C CA . ASN A 1 224 ? -15.988 -14.867 6.643 1.00 89.62 224 ASN A CA 1
ATOM 1779 C C . ASN A 1 224 ? -15.226 -13.568 6.914 1.00 89.62 224 ASN A C 1
ATOM 1781 O O . ASN A 1 224 ? -15.494 -12.850 7.877 1.00 89.62 224 ASN A O 1
ATOM 1785 N N . TRP A 1 225 ? -14.283 -13.269 6.027 1.00 91.25 225 TRP A N 1
ATOM 1786 C CA . TRP A 1 225 ? -13.640 -11.964 5.963 1.00 91.25 225 TRP A CA 1
ATOM 1787 C C . TRP A 1 225 ? -14.568 -10.959 5.284 1.00 91.25 225 TRP A C 1
ATOM 1789 O O . TRP A 1 225 ? -15.201 -11.277 4.274 1.00 91.25 225 TRP A O 1
ATOM 1799 N N . VAL A 1 226 ? -14.654 -9.759 5.850 1.00 91.69 226 VAL A N 1
ATOM 1800 C CA . VAL A 1 226 ? -15.390 -8.627 5.288 1.00 91.69 226 VAL A CA 1
ATOM 1801 C C . VAL A 1 226 ? -14.486 -7.404 5.216 1.00 91.69 226 VAL A C 1
ATOM 1803 O O . VAL A 1 226 ? -13.736 -7.113 6.149 1.00 91.69 226 VAL A O 1
ATOM 1806 N N . GLU A 1 227 ? -14.577 -6.691 4.101 1.00 93.31 227 GLU A N 1
ATOM 1807 C CA . GLU A 1 227 ? -13.946 -5.390 3.909 1.00 93.31 227 GLU A CA 1
ATOM 1808 C C . GLU A 1 227 ? -14.883 -4.296 4.425 1.00 93.31 227 GLU A C 1
ATOM 1810 O O . GLU A 1 227 ? -16.077 -4.294 4.113 1.00 93.31 227 GLU A O 1
ATOM 1815 N N . LEU A 1 228 ? -14.355 -3.381 5.237 1.00 94.12 228 LEU A N 1
ATOM 1816 C CA . LEU A 1 228 ? -15.105 -2.251 5.777 1.00 94.12 228 LEU A CA 1
ATOM 1817 C C . LEU A 1 228 ? -14.317 -0.960 5.559 1.00 94.12 228 LEU A C 1
ATOM 1819 O O . LEU A 1 228 ? -13.158 -0.861 5.962 1.00 94.12 228 LEU A O 1
ATOM 1823 N N . ARG A 1 229 ? -14.987 0.041 4.983 1.00 95.69 229 ARG A N 1
ATOM 1824 C CA . ARG A 1 229 ? -14.461 1.393 4.783 1.00 95.69 229 ARG A CA 1
ATOM 1825 C C . ARG A 1 229 ? -14.992 2.328 5.863 1.00 95.69 229 ARG A C 1
ATOM 1827 O O . ARG A 1 229 ? -16.206 2.444 6.035 1.00 95.69 229 ARG A O 1
ATOM 1834 N N . PHE A 1 230 ? -14.099 3.061 6.517 1.00 96.50 230 PHE A N 1
ATOM 1835 C CA . PHE A 1 230 ? -14.453 4.108 7.473 1.00 96.50 230 PHE A CA 1
ATOM 1836 C C . PHE A 1 230 ? -14.058 5.476 6.915 1.00 96.50 230 PHE A C 1
ATOM 1838 O O . PHE A 1 230 ? -12.863 5.758 6.786 1.00 96.50 230 PHE A O 1
ATOM 1845 N N . PRO A 1 231 ? -15.030 6.327 6.539 1.00 95.94 231 PRO A N 1
ATOM 1846 C CA . PRO A 1 231 ? -14.731 7.665 6.059 1.00 95.94 231 PRO A CA 1
ATOM 1847 C C . PRO A 1 231 ? -14.288 8.570 7.211 1.00 95.94 231 PRO A C 1
ATOM 1849 O O . PRO A 1 231 ? -14.825 8.501 8.318 1.00 95.94 231 PRO A O 1
ATOM 1852 N N . PHE A 1 232 ? -13.348 9.464 6.927 1.00 94.88 232 PHE A N 1
ATOM 1853 C CA . PHE A 1 232 ? -13.059 10.580 7.814 1.00 94.88 232 PHE A CA 1
ATOM 1854 C C . PHE A 1 232 ? -14.176 11.634 7.739 1.00 94.88 232 PHE A C 1
ATOM 1856 O O . PHE A 1 232 ? -14.823 11.776 6.697 1.00 94.88 232 PHE A O 1
ATOM 1863 N N . PRO A 1 233 ? -14.404 12.409 8.816 1.00 90.38 233 PRO A N 1
ATOM 1864 C CA . PRO A 1 233 ? -15.389 13.493 8.807 1.00 90.38 233 PRO A CA 1
ATOM 1865 C C . PRO A 1 233 ? -15.021 14.641 7.848 1.00 90.38 233 PRO A C 1
ATOM 1867 O O . PRO A 1 233 ? -15.890 15.421 7.463 1.00 90.38 233 PRO A O 1
ATOM 1870 N N . TYR A 1 234 ? -13.749 14.751 7.464 1.00 94.38 234 TYR A N 1
ATOM 1871 C CA . TYR A 1 234 ? -13.226 15.708 6.491 1.00 94.38 234 TYR A CA 1
ATOM 1872 C C . TYR A 1 234 ? -12.019 15.114 5.749 1.00 94.38 234 TYR A C 1
ATOM 1874 O O . TYR A 1 234 ? -11.452 14.109 6.173 1.00 94.38 234 TYR A O 1
ATOM 1882 N N . GLU A 1 235 ? -11.639 15.726 4.625 1.00 96.75 235 GLU A N 1
ATOM 1883 C CA . GLU A 1 235 ? -10.471 15.317 3.836 1.00 96.75 235 GLU A CA 1
ATOM 1884 C C . GLU A 1 235 ? -9.166 15.695 4.550 1.00 96.75 235 GLU A C 1
ATOM 1886 O O . GLU A 1 235 ? -8.935 16.871 4.843 1.00 96.75 235 GLU A O 1
ATOM 1891 N N . MET A 1 236 ? -8.317 14.699 4.797 1.00 97.31 236 MET A N 1
ATOM 1892 C CA . MET A 1 236 ? -7.007 14.853 5.423 1.00 97.31 236 MET A CA 1
ATOM 1893 C C . MET A 1 236 ? -6.006 15.424 4.421 1.00 97.31 236 MET A C 1
ATOM 1895 O O . MET A 1 236 ? -5.873 14.938 3.298 1.00 97.31 236 MET A O 1
ATOM 1899 N N . LYS A 1 237 ? -5.278 16.464 4.816 1.00 96.12 237 LYS A N 1
ATOM 1900 C CA . LYS A 1 237 ? -4.397 17.212 3.900 1.0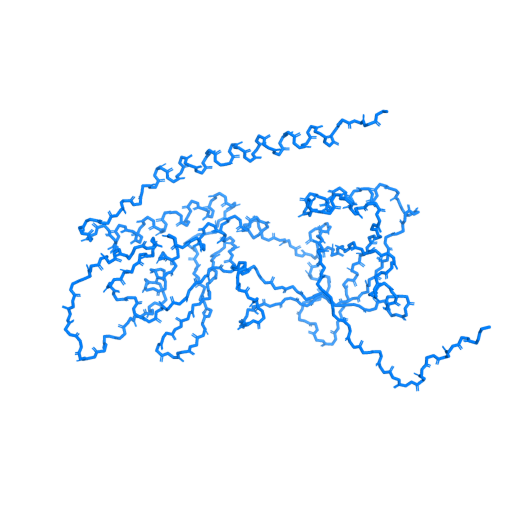0 96.12 237 LYS A CA 1
ATOM 1901 C C . LYS A 1 237 ? -2.969 16.684 3.859 1.00 96.12 237 LYS A C 1
ATOM 1903 O O . LYS A 1 237 ? -2.221 17.011 2.940 1.00 96.12 237 LYS A O 1
ATOM 1908 N N . SER A 1 238 ? -2.585 15.905 4.860 1.00 95.44 238 SER A N 1
ATOM 1909 C CA . SER A 1 238 ? -1.254 15.330 5.003 1.00 95.44 238 SER A CA 1
ATOM 1910 C C . SER A 1 238 ? -1.308 14.041 5.820 1.00 95.44 238 SER A C 1
ATOM 1912 O O . SER A 1 238 ? -2.323 13.704 6.433 1.00 95.44 238 SER A O 1
ATOM 1914 N N . VAL A 1 239 ? -0.186 13.327 5.843 1.00 93.06 239 VAL A N 1
ATOM 1915 C CA . VAL A 1 239 ? 0.016 12.133 6.674 1.00 93.06 239 VAL A CA 1
ATOM 1916 C C . VAL A 1 239 ? -0.149 12.473 8.161 1.00 93.06 239 VAL A C 1
ATOM 1918 O O . VAL A 1 239 ? -0.817 11.735 8.883 1.00 93.06 239 VAL A O 1
ATOM 1921 N N . ASP A 1 240 ? 0.388 13.613 8.605 1.00 91.88 240 ASP A N 1
ATOM 1922 C CA . ASP A 1 240 ? 0.272 14.073 9.995 1.00 91.88 240 ASP A CA 1
ATOM 1923 C C . ASP A 1 240 ? -1.171 14.437 10.370 1.00 91.88 240 ASP A C 1
ATOM 1925 O O . ASP A 1 240 ? -1.626 14.089 11.458 1.00 91.88 240 ASP A O 1
ATOM 1929 N N . ASP A 1 241 ? -1.914 15.076 9.460 1.00 95.19 241 ASP A N 1
ATOM 1930 C CA . ASP A 1 241 ? -3.338 15.390 9.647 1.00 95.19 241 ASP A CA 1
ATOM 1931 C C . ASP A 1 241 ? -4.166 14.101 9.775 1.00 95.19 241 ASP A C 1
ATOM 1933 O O . ASP A 1 241 ? -4.907 13.914 10.740 1.00 95.19 241 ASP A O 1
ATOM 1937 N N . CYS A 1 242 ? -3.936 13.138 8.873 1.00 96.25 242 CYS A N 1
ATOM 1938 C CA . CYS A 1 242 ? -4.563 11.818 8.935 1.00 96.25 242 CYS A CA 1
ATOM 1939 C C . CYS A 1 242 ? -4.265 11.100 10.254 1.00 96.25 242 CYS A C 1
ATOM 1941 O O . CYS A 1 242 ? -5.146 10.479 10.857 1.00 96.25 242 CYS A O 1
ATOM 1943 N N . ARG A 1 243 ? -3.019 11.178 10.717 1.00 92.31 243 ARG A N 1
ATOM 1944 C CA . ARG A 1 243 ? -2.607 10.579 11.979 1.00 92.31 243 ARG A CA 1
ATOM 1945 C C . ARG A 1 243 ? -3.272 11.250 13.179 1.00 92.31 243 ARG A C 1
ATOM 1947 O O . ARG A 1 243 ? -3.734 10.544 14.074 1.00 92.31 243 ARG A O 1
ATOM 1954 N N . GLY A 1 244 ? -3.335 12.580 13.192 1.00 92.00 244 GLY A N 1
ATOM 1955 C CA . GLY A 1 244 ? -4.054 13.350 14.207 1.00 92.00 244 GLY A CA 1
ATOM 1956 C C . GLY A 1 244 ? -5.527 12.947 14.274 1.00 92.00 244 GLY A C 1
ATOM 1957 O O . GLY A 1 244 ? -6.016 12.592 15.344 1.00 92.00 244 GLY A O 1
ATOM 1958 N N . GLY A 1 245 ? -6.199 12.867 13.121 1.00 93.50 245 GLY A N 1
ATOM 1959 C CA . GLY A 1 245 ? -7.596 12.434 13.037 1.00 93.50 245 GLY A CA 1
ATOM 1960 C C . GLY A 1 245 ? -7.834 11.004 13.541 1.00 93.50 245 GLY A C 1
ATOM 1961 O O . GLY A 1 245 ? -8.827 10.740 14.227 1.00 93.50 245 GLY A O 1
ATOM 1962 N N . LEU A 1 246 ? -6.914 10.073 13.257 1.00 94.69 246 LEU A N 1
ATOM 1963 C CA . LEU A 1 246 ? -6.969 8.712 13.805 1.00 94.69 246 LEU A CA 1
ATOM 1964 C C . LEU A 1 246 ? -6.767 8.697 15.325 1.00 94.69 246 LEU A C 1
ATOM 1966 O O . LEU A 1 246 ? -7.506 8.004 16.022 1.00 94.69 246 LEU A O 1
ATOM 1970 N N . LEU A 1 247 ? -5.810 9.467 15.850 1.00 92.56 247 LEU A N 1
ATOM 1971 C CA . LEU A 1 247 ? -5.570 9.595 17.291 1.00 92.56 247 LEU A CA 1
ATOM 1972 C C . LEU A 1 247 ? -6.792 10.150 18.026 1.00 92.56 247 LEU A C 1
ATOM 1974 O O . LEU A 1 247 ? -7.198 9.581 19.039 1.00 92.56 247 LEU A O 1
ATOM 1978 N N . ASP A 1 248 ? -7.405 11.206 17.497 1.00 92.00 248 ASP A N 1
ATOM 1979 C CA . ASP A 1 248 ? -8.601 11.817 18.080 1.00 92.00 248 ASP A CA 1
ATOM 1980 C C . ASP A 1 248 ? -9.785 10.835 18.064 1.00 92.00 248 ASP A C 1
ATOM 1982 O O . ASP A 1 248 ? -10.519 10.702 19.045 1.00 92.00 248 ASP A O 1
ATOM 1986 N N . SER A 1 249 ? -9.923 10.060 16.985 1.00 93.31 249 SER A N 1
ATOM 1987 C CA . SER A 1 249 ? -10.945 9.014 16.883 1.00 93.31 249 SER A CA 1
ATOM 1988 C C . SER A 1 249 ? -10.707 7.869 17.878 1.00 93.31 249 SER A C 1
ATOM 1990 O O . SER A 1 249 ? -11.639 7.426 18.552 1.00 93.31 249 SER A O 1
ATOM 1992 N N . CYS A 1 250 ? -9.461 7.408 18.024 1.00 92.31 250 CYS A N 1
ATOM 1993 C CA . CYS A 1 250 ? -9.084 6.402 19.018 1.00 92.31 250 CYS A CA 1
ATOM 1994 C C . CYS A 1 250 ? -9.317 6.910 20.447 1.00 92.31 250 CYS A C 1
ATOM 1996 O O . CYS A 1 250 ? -9.848 6.171 21.272 1.00 92.31 250 CYS A O 1
ATOM 1998 N N . SER A 1 251 ? -8.987 8.173 20.727 1.00 90.12 251 SER A N 1
ATOM 1999 C CA . SER A 1 251 ? -9.254 8.838 22.006 1.00 90.12 251 SER A CA 1
ATOM 2000 C C . SER A 1 251 ? -10.744 8.844 22.341 1.00 90.12 251 SER A C 1
ATOM 2002 O O . SER A 1 251 ? -11.134 8.408 23.425 1.00 90.12 251 SER A O 1
ATOM 2004 N N . PHE A 1 252 ? -11.585 9.254 21.390 1.00 91.88 252 PHE A N 1
ATOM 2005 C CA . PHE A 1 252 ? -13.035 9.236 21.554 1.00 91.88 252 PHE A CA 1
ATOM 2006 C C . PHE A 1 252 ? -13.553 7.829 21.881 1.00 91.88 252 PHE A C 1
ATOM 2008 O O . PHE A 1 252 ? -14.315 7.650 22.835 1.00 91.88 252 PHE A O 1
ATOM 2015 N N . LEU A 1 253 ? -13.117 6.815 21.126 1.00 91.00 253 LEU A N 1
ATOM 2016 C CA . LEU A 1 253 ? -13.508 5.423 21.365 1.00 91.00 253 LEU A CA 1
ATOM 2017 C C . LEU A 1 253 ? -12.998 4.918 22.724 1.00 91.00 253 LEU A C 1
ATOM 2019 O O . LEU A 1 253 ? -13.729 4.223 23.432 1.00 91.00 253 LEU A O 1
ATOM 2023 N N . HIS A 1 254 ? -11.785 5.302 23.122 1.00 88.44 254 HIS A N 1
ATOM 2024 C CA . HIS A 1 254 ? -11.222 4.973 24.429 1.00 88.44 254 HIS A CA 1
ATOM 2025 C C . HIS A 1 254 ? -12.076 5.546 25.567 1.00 88.44 254 HIS A C 1
ATOM 2027 O O . HIS A 1 254 ? -12.504 4.810 26.459 1.00 88.44 254 HIS A O 1
ATOM 2033 N N . ASP A 1 255 ? -12.380 6.844 25.523 1.00 88.25 255 ASP A N 1
ATOM 2034 C CA . ASP A 1 255 ? -13.195 7.519 26.534 1.00 88.25 255 ASP A CA 1
ATOM 2035 C C . ASP A 1 255 ? -14.619 6.943 26.594 1.00 88.25 255 ASP A C 1
ATOM 2037 O O . ASP A 1 255 ? -15.183 6.765 27.679 1.00 88.25 255 ASP A O 1
ATOM 2041 N N . LYS A 1 256 ? -15.195 6.606 25.434 1.00 87.56 256 LYS A N 1
ATOM 2042 C CA . LYS A 1 256 ? -16.553 6.063 25.329 1.00 87.56 256 LYS A CA 1
ATOM 2043 C C . LYS A 1 256 ? -16.664 4.630 25.858 1.00 87.56 256 LYS A C 1
ATOM 2045 O O . LYS A 1 256 ? -17.630 4.330 26.567 1.00 87.56 256 LYS A O 1
ATOM 2050 N N . TYR A 1 257 ? -15.707 3.759 25.525 1.00 85.44 257 TYR A N 1
ATOM 2051 C CA . TYR A 1 257 ? -15.820 2.309 25.734 1.00 85.44 257 TYR A CA 1
ATOM 2052 C C . TYR A 1 257 ? -14.877 1.719 26.782 1.00 85.44 257 TYR A C 1
ATOM 2054 O O . TYR A 1 257 ? -15.218 0.689 27.368 1.00 85.44 257 TYR A O 1
ATOM 2062 N N . LEU A 1 258 ? -13.710 2.325 27.013 1.00 81.62 258 LEU A N 1
ATOM 2063 C CA . LEU A 1 258 ? -12.633 1.733 27.818 1.00 81.62 258 LEU A CA 1
ATOM 2064 C C . LEU A 1 258 ? -12.448 2.433 29.169 1.00 81.62 258 LEU A C 1
ATOM 2066 O O . LEU A 1 258 ? -12.278 1.761 30.180 1.00 81.62 258 LEU A O 1
ATOM 2070 N N . LYS A 1 259 ? -12.592 3.762 29.239 1.00 76.62 259 LYS A N 1
ATOM 2071 C CA . LYS A 1 259 ? -12.408 4.545 30.481 1.00 76.62 259 LYS A CA 1
ATOM 2072 C C . LYS A 1 259 ? -13.398 4.217 31.602 1.00 76.62 259 LYS A C 1
ATOM 2074 O O . LYS A 1 259 ? -13.124 4.480 32.768 1.00 76.62 259 LYS A O 1
ATOM 2079 N N . LYS A 1 260 ? -14.556 3.647 31.258 1.00 61.91 260 LYS A N 1
ATOM 2080 C CA . LYS A 1 260 ? -15.571 3.195 32.227 1.00 61.91 260 LYS A CA 1
ATOM 2081 C C . LYS A 1 260 ? -15.244 1.840 32.862 1.00 61.91 260 LYS A C 1
ATOM 2083 O O . LYS A 1 260 ? -15.962 1.416 33.762 1.00 61.91 260 LYS A O 1
ATOM 2088 N N . VAL A 1 261 ? -14.201 1.156 32.395 1.00 58.25 261 VAL A N 1
ATOM 2089 C CA . VAL A 1 261 ? -13.740 -0.109 32.965 1.00 58.25 261 VAL A CA 1
ATOM 2090 C C . VAL A 1 261 ? -12.689 0.222 34.027 1.00 58.25 261 VAL A C 1
ATOM 2092 O O . VAL A 1 261 ? -11.584 0.647 33.697 1.00 58.25 261 VAL A O 1
ATOM 2095 N N . GLU A 1 262 ? -13.043 0.096 35.310 1.00 45.03 262 GLU A N 1
ATOM 2096 C CA . GLU A 1 262 ? -12.106 0.322 36.421 1.00 45.03 262 GLU A CA 1
ATOM 2097 C C . GLU A 1 262 ? -10.835 -0.528 36.235 1.00 45.03 262 GLU A C 1
ATOM 2099 O O . GLU A 1 262 ? -10.913 -1.750 36.109 1.00 45.03 262 GLU A O 1
ATOM 2104 N N . GLY A 1 263 ? -9.665 0.122 36.209 1.00 56.97 263 GLY A N 1
ATOM 2105 C CA . GLY A 1 263 ? -8.359 -0.542 36.090 1.00 56.97 263 GLY A CA 1
ATOM 2106 C C . GLY A 1 263 ? -7.810 -0.716 34.669 1.00 56.97 263 GLY A C 1
ATOM 2107 O O . GLY A 1 263 ? -6.797 -1.390 34.509 1.00 56.97 263 GLY A O 1
ATOM 2108 N N . GLY A 1 264 ? -8.432 -0.129 33.640 1.00 51.66 264 GLY A N 1
ATOM 2109 C CA . GLY A 1 264 ? -7.823 -0.069 32.308 1.00 51.66 264 GLY A CA 1
ATOM 2110 C C . GLY A 1 264 ? -6.567 0.810 32.299 1.00 51.66 264 GLY A C 1
ATOM 2111 O O . GLY A 1 264 ? -6.596 1.921 32.834 1.00 51.66 264 GLY A O 1
ATOM 2112 N N . ASP A 1 265 ? -5.485 0.328 31.678 1.00 54.88 265 ASP A N 1
ATOM 2113 C CA . ASP A 1 265 ? -4.321 1.160 31.355 1.00 54.88 265 ASP A CA 1
ATOM 2114 C C . ASP A 1 265 ? -4.812 2.408 30.615 1.00 54.88 265 ASP A C 1
ATOM 2116 O O . ASP A 1 265 ? -5.491 2.317 29.584 1.00 54.88 265 ASP A O 1
ATOM 2120 N N . LYS A 1 266 ? -4.519 3.587 31.173 1.00 58.88 266 LYS A N 1
ATOM 2121 C CA . LYS A 1 266 ? -4.866 4.848 30.523 1.00 58.88 266 LYS A CA 1
ATOM 2122 C C . LYS A 1 266 ? -4.098 4.907 29.212 1.00 58.88 266 LYS A C 1
ATOM 2124 O O . LYS A 1 266 ? -2.871 4.902 29.217 1.00 58.88 266 LYS A O 1
ATOM 2129 N N . PHE A 1 267 ? -4.817 4.995 28.099 1.00 64.56 267 PHE A N 1
ATOM 2130 C CA . PHE A 1 267 ? -4.204 5.414 26.850 1.00 64.56 267 PHE A CA 1
ATOM 2131 C C . PHE A 1 267 ? -3.859 6.898 26.992 1.00 64.56 267 PHE A C 1
ATOM 2133 O O . PHE A 1 267 ? -4.724 7.763 26.841 1.00 64.56 267 PHE A O 1
ATOM 2140 N N . ASP A 1 268 ? -2.619 7.185 27.387 1.00 72.00 268 ASP A N 1
ATOM 2141 C CA . ASP A 1 268 ? -2.126 8.550 27.502 1.00 72.00 268 ASP A CA 1
ATOM 2142 C C . ASP A 1 268 ? -1.754 9.063 26.108 1.00 72.00 268 ASP A C 1
ATOM 2144 O O . ASP A 1 268 ? -0.690 8.786 25.555 1.00 72.00 268 ASP A O 1
ATOM 2148 N N . ILE A 1 269 ? -2.694 9.798 25.520 1.00 68.06 269 ILE A N 1
ATOM 2149 C CA . ILE A 1 269 ? -2.557 10.411 24.196 1.00 68.06 269 ILE A CA 1
ATOM 2150 C C . ILE A 1 269 ? -1.358 11.356 24.159 1.00 68.06 269 ILE A C 1
ATOM 2152 O O . ILE A 1 269 ? -0.703 11.464 23.124 1.00 68.06 269 ILE A O 1
ATOM 2156 N N . GLU A 1 270 ? -1.074 12.044 25.265 1.00 72.94 270 GLU A N 1
ATOM 2157 C CA . GLU A 1 270 ? 0.019 13.006 25.327 1.00 72.94 270 GLU A CA 1
ATOM 2158 C C . GLU A 1 270 ? 1.365 12.283 25.375 1.00 72.94 270 GLU A C 1
ATOM 2160 O O . GLU A 1 270 ? 2.313 12.674 24.692 1.00 72.94 270 GLU A O 1
ATOM 2165 N N . GLU A 1 271 ? 1.436 11.168 26.104 1.00 78.94 271 GLU A N 1
ATOM 2166 C CA . GLU A 1 271 ? 2.603 10.290 26.068 1.00 78.94 271 GLU A CA 1
ATOM 2167 C C . GLU A 1 271 ? 2.837 9.698 24.673 1.00 78.94 271 GLU A C 1
ATOM 2169 O O . GLU A 1 271 ? 3.969 9.727 24.191 1.00 78.94 271 GLU A O 1
ATOM 2174 N N . GLU A 1 272 ? 1.792 9.223 23.991 1.00 75.12 272 GLU A N 1
ATOM 2175 C CA . GLU A 1 272 ? 1.901 8.715 22.617 1.00 75.12 272 GLU A CA 1
ATOM 2176 C C . GLU A 1 272 ? 2.353 9.803 21.634 1.00 75.12 272 GLU A C 1
ATOM 2178 O O . GLU A 1 272 ? 3.268 9.579 20.839 1.00 75.12 272 GLU A O 1
ATOM 2183 N N . ARG A 1 273 ? 1.789 11.016 21.722 1.00 75.56 273 ARG A N 1
ATOM 2184 C CA . ARG A 1 273 ? 2.241 12.169 20.921 1.00 75.56 273 ARG A CA 1
ATOM 2185 C C . ARG A 1 273 ? 3.712 12.489 21.183 1.00 75.56 273 ARG A C 1
ATOM 2187 O O . ARG A 1 273 ? 4.459 12.747 20.239 1.00 75.56 273 ARG A O 1
ATOM 2194 N N . ARG A 1 274 ? 4.152 12.431 22.443 1.00 80.19 274 ARG A N 1
ATOM 2195 C CA . ARG A 1 274 ? 5.550 12.666 22.833 1.00 80.19 274 ARG A CA 1
ATOM 2196 C C . ARG A 1 274 ? 6.490 11.592 22.286 1.00 80.19 274 ARG A C 1
ATOM 2198 O O . ARG A 1 274 ? 7.507 11.935 21.685 1.00 80.19 274 ARG A O 1
ATOM 2205 N N . LEU A 1 275 ? 6.163 10.314 22.494 1.00 80.88 275 LEU A N 1
ATOM 2206 C CA . LEU A 1 275 ? 6.950 9.183 21.990 1.00 80.88 275 LEU A CA 1
ATOM 2207 C C . LEU A 1 275 ? 7.073 9.239 20.471 1.00 80.88 275 LEU A C 1
ATOM 2209 O O . LEU A 1 275 ? 8.121 8.915 19.913 1.00 80.88 275 LEU A O 1
ATOM 2213 N N . GLU A 1 276 ? 6.020 9.691 19.800 1.00 72.75 276 GLU A N 1
ATOM 2214 C CA . GLU A 1 276 ? 6.054 9.833 18.363 1.00 72.75 276 GLU A CA 1
ATOM 2215 C C . GLU A 1 276 ? 6.922 10.992 17.887 1.00 72.75 276 GLU A C 1
ATOM 2217 O O . GLU A 1 276 ? 7.734 10.800 16.984 1.00 72.75 276 GLU A O 1
ATOM 2222 N N . HIS A 1 277 ? 6.803 12.171 18.499 1.00 78.38 277 HIS A N 1
ATOM 2223 C CA . HIS A 1 277 ? 7.702 13.283 18.197 1.00 78.38 277 HIS A CA 1
ATOM 2224 C C . HIS A 1 277 ? 9.170 12.874 18.365 1.00 78.38 277 HIS A C 1
ATOM 2226 O O . HIS A 1 277 ? 10.023 13.264 17.567 1.00 78.38 277 HIS A O 1
ATOM 2232 N N . GLU A 1 278 ? 9.470 12.043 19.365 1.00 85.06 278 GLU A N 1
ATOM 2233 C CA . GLU A 1 278 ? 10.806 11.488 19.555 1.00 85.06 278 GLU A CA 1
ATOM 2234 C C . GLU A 1 278 ? 11.214 10.529 18.421 1.00 85.06 278 GLU A C 1
ATOM 2236 O O . GLU A 1 278 ? 12.347 10.604 17.942 1.00 85.06 278 GLU A O 1
ATOM 2241 N N . ARG A 1 279 ? 10.309 9.657 17.953 1.00 82.44 279 ARG A N 1
ATOM 2242 C CA . ARG A 1 279 ? 10.558 8.766 16.803 1.00 82.44 279 ARG A CA 1
ATOM 2243 C C . ARG A 1 279 ? 10.788 9.547 15.514 1.00 82.44 279 ARG A C 1
ATOM 2245 O O . ARG A 1 279 ? 11.770 9.275 14.831 1.00 82.44 279 ARG A O 1
ATOM 2252 N N . GLN A 1 280 ? 9.949 10.540 15.224 1.00 76.00 280 GLN A N 1
ATOM 2253 C CA . GLN A 1 280 ? 10.110 11.416 14.062 1.00 76.00 280 GLN A CA 1
ATOM 2254 C C . GLN A 1 280 ? 11.446 12.155 14.108 1.00 76.00 280 GLN A C 1
ATOM 2256 O O . GLN A 1 280 ? 12.156 12.197 13.107 1.00 76.00 280 GLN A O 1
ATOM 2261 N N . ARG A 1 281 ? 11.835 12.681 15.278 1.00 84.12 281 ARG A N 1
ATOM 2262 C CA . ARG A 1 281 ? 13.130 13.351 15.438 1.00 84.12 281 ARG A CA 1
ATOM 2263 C C . ARG A 1 281 ? 14.293 12.399 15.165 1.00 84.12 281 ARG A C 1
ATOM 2265 O O . ARG A 1 281 ? 15.180 12.743 14.396 1.00 84.12 281 ARG A O 1
ATOM 2272 N N . LYS A 1 282 ? 14.258 11.186 15.727 1.00 87.69 282 LYS A N 1
ATOM 2273 C CA . LYS A 1 282 ? 15.281 10.155 15.475 1.00 87.69 282 LYS A CA 1
ATOM 2274 C C . LYS A 1 282 ? 15.336 9.736 14.007 1.00 87.69 282 LYS A C 1
ATOM 2276 O O . LYS A 1 282 ? 16.418 9.478 13.492 1.00 87.69 282 LYS A O 1
ATOM 2281 N N . GLN A 1 283 ? 14.188 9.662 13.337 1.00 77.88 283 GLN A N 1
ATOM 2282 C CA . GLN A 1 283 ? 14.121 9.310 11.923 1.00 77.88 283 GLN A CA 1
ATOM 2283 C C . GLN A 1 283 ? 14.697 10.421 11.038 1.00 77.88 283 GLN A C 1
ATOM 2285 O O . GLN A 1 283 ? 15.513 10.127 10.173 1.00 77.88 283 GLN A O 1
ATOM 2290 N N . LEU A 1 284 ? 14.373 11.687 11.317 1.00 79.94 284 LEU A N 1
ATOM 2291 C CA . LEU A 1 284 ? 14.974 12.841 10.641 1.00 79.94 284 LEU A CA 1
ATOM 2292 C C . LEU A 1 284 ? 16.491 12.909 10.858 1.00 79.94 284 LEU A C 1
ATOM 2294 O O . LEU A 1 284 ? 17.232 13.093 9.898 1.00 79.94 284 LEU A O 1
ATOM 2298 N N . GLU A 1 285 ? 16.963 12.704 12.092 1.00 87.62 285 GLU A N 1
ATOM 2299 C CA . GLU A 1 285 ? 18.398 12.642 12.409 1.00 87.62 285 GLU A CA 1
ATOM 2300 C C . GLU A 1 285 ? 19.099 11.515 11.621 1.00 87.62 285 GLU A C 1
ATOM 2302 O O . GLU A 1 285 ? 20.192 11.713 11.086 1.00 87.62 285 GLU A O 1
ATOM 2307 N N . ALA A 1 286 ? 18.462 10.344 11.498 1.00 81.19 286 ALA A N 1
ATOM 2308 C CA . ALA A 1 286 ? 18.988 9.216 10.730 1.00 81.19 286 ALA A CA 1
ATOM 2309 C C . ALA A 1 286 ? 18.995 9.477 9.213 1.00 81.19 286 ALA A C 1
ATOM 2311 O O . ALA A 1 286 ? 19.965 9.134 8.534 1.00 81.19 286 ALA A O 1
ATOM 2312 N N . ASP A 1 287 ? 17.944 10.098 8.679 1.00 75.56 287 ASP A N 1
ATOM 2313 C CA . ASP A 1 287 ? 17.843 10.440 7.259 1.00 75.56 287 ASP A CA 1
ATOM 2314 C C . ASP A 1 287 ? 18.837 11.548 6.876 1.00 75.56 287 ASP A C 1
ATOM 2316 O O . ASP A 1 287 ? 19.471 11.473 5.820 1.00 75.56 287 ASP A O 1
ATOM 2320 N N . GLU A 1 288 ? 19.053 12.541 7.744 1.00 84.69 288 GLU A N 1
ATOM 2321 C CA . GLU A 1 288 ? 20.094 13.557 7.557 1.00 84.69 288 GLU A CA 1
ATOM 2322 C C . GLU A 1 288 ? 21.502 12.956 7.583 1.00 84.69 288 GLU A C 1
ATOM 2324 O O . GLU A 1 288 ? 22.333 13.317 6.744 1.00 84.69 288 GLU A O 1
ATOM 2329 N N . ALA A 1 289 ? 21.774 12.029 8.507 1.00 83.88 289 ALA A N 1
ATOM 2330 C CA . ALA A 1 289 ? 23.050 11.320 8.561 1.00 83.88 289 ALA A CA 1
ATOM 2331 C C . ALA A 1 289 ? 23.305 10.533 7.265 1.00 83.88 289 ALA A C 1
ATOM 2333 O O . ALA A 1 289 ? 24.353 10.696 6.641 1.00 83.88 289 ALA A O 1
ATOM 2334 N N . ARG A 1 290 ? 22.307 9.780 6.786 1.00 78.94 290 ARG A N 1
ATOM 2335 C CA . ARG A 1 290 ? 22.391 9.048 5.509 1.00 78.94 290 ARG A CA 1
ATOM 2336 C C . ARG A 1 290 ? 22.579 9.965 4.311 1.00 78.94 290 ARG A C 1
ATOM 2338 O O . ARG A 1 290 ? 23.322 9.643 3.387 1.00 78.94 290 ARG A O 1
ATOM 2345 N N . ARG A 1 291 ? 21.903 11.117 4.295 1.00 74.56 291 ARG A N 1
ATOM 2346 C CA . ARG A 1 291 ? 22.045 12.087 3.205 1.00 74.56 291 ARG A CA 1
ATOM 2347 C C . ARG A 1 291 ? 23.456 12.666 3.152 1.00 74.56 291 ARG A C 1
ATOM 2349 O O . ARG A 1 291 ? 23.945 12.899 2.052 1.00 74.56 291 ARG A O 1
ATOM 2356 N N . LYS A 1 292 ? 24.100 12.872 4.307 1.00 81.06 292 LYS A N 1
ATOM 2357 C CA . LYS A 1 292 ? 25.508 13.286 4.379 1.00 81.06 292 LYS A CA 1
ATOM 2358 C C . LYS A 1 292 ? 26.433 12.205 3.823 1.00 81.06 292 LYS A C 1
ATOM 2360 O O . LYS A 1 292 ? 27.216 12.525 2.937 1.00 81.06 292 LYS A O 1
ATOM 2365 N N . GLU A 1 293 ? 26.259 10.949 4.238 1.00 78.69 293 GLU A N 1
ATOM 2366 C CA . GLU A 1 293 ? 27.038 9.802 3.731 1.00 78.69 293 GLU A CA 1
ATOM 2367 C C . GLU A 1 293 ? 26.928 9.642 2.206 1.00 78.69 293 GLU A C 1
ATOM 2369 O O . GLU A 1 293 ? 27.923 9.420 1.530 1.00 78.69 293 GLU A O 1
ATOM 2374 N N . LEU A 1 294 ? 25.733 9.828 1.634 1.00 72.00 294 LEU A N 1
ATOM 2375 C CA . LEU A 1 294 ? 25.512 9.757 0.181 1.00 72.00 294 LEU A CA 1
ATOM 2376 C C . LEU A 1 294 ? 26.008 10.991 -0.594 1.00 72.00 294 LEU A C 1
ATOM 2378 O O . LEU A 1 294 ? 26.016 10.971 -1.826 1.00 72.00 294 LEU A O 1
ATOM 2382 N N . SER A 1 295 ? 26.336 12.084 0.100 1.00 69.56 295 SER A N 1
ATOM 2383 C CA . SER A 1 295 ? 26.784 13.345 -0.504 1.00 69.56 295 SER A CA 1
ATOM 2384 C C . SER A 1 295 ? 28.296 13.547 -0.468 1.00 69.56 295 SER A C 1
ATOM 2386 O O . SER A 1 295 ? 28.780 14.464 -1.130 1.00 69.56 295 SER A O 1
ATOM 2388 N N . GLU A 1 296 ? 29.035 12.717 0.273 1.00 61.00 296 GLU A N 1
ATOM 2389 C CA . GLU A 1 296 ? 30.494 12.722 0.226 1.00 61.00 296 GLU A CA 1
ATOM 2390 C C . GLU A 1 296 ? 30.954 12.000 -1.051 1.00 61.00 296 GLU A C 1
ATOM 2392 O O . GLU A 1 296 ? 30.683 10.810 -1.216 1.00 61.00 296 GLU A O 1
ATOM 2397 N N . PRO A 1 297 ? 31.600 12.701 -2.003 1.00 49.66 297 PRO A N 1
ATOM 2398 C CA . PRO A 1 297 ? 32.185 12.040 -3.155 1.00 49.66 297 PRO A CA 1
ATOM 2399 C C . PRO A 1 297 ? 33.371 11.200 -2.674 1.00 49.66 297 PRO A C 1
ATOM 2401 O O . PRO A 1 297 ? 34.328 11.743 -2.120 1.00 49.66 297 PRO A O 1
ATOM 2404 N N . GLU A 1 298 ? 33.312 9.886 -2.893 1.00 49.34 298 GLU A N 1
ATOM 2405 C CA . GLU A 1 298 ? 34.504 9.040 -2.854 1.00 49.34 298 GLU A CA 1
ATOM 2406 C C . GLU A 1 298 ? 35.480 9.569 -3.920 1.00 49.34 298 GLU A C 1
ATOM 2408 O O . GLU A 1 298 ? 35.244 9.428 -5.122 1.00 49.34 298 GLU A O 1
ATOM 2413 N N . PHE A 1 299 ? 36.521 10.272 -3.463 1.00 42.72 299 PHE A N 1
ATOM 2414 C CA . PHE A 1 299 ? 37.706 10.627 -4.246 1.00 42.72 299 PHE A CA 1
ATOM 2415 C C . PHE A 1 299 ? 38.708 9.473 -4.242 1.00 42.72 299 PHE A C 1
ATOM 2417 O O . PHE A 1 299 ? 38.902 8.867 -3.163 1.00 42.72 299 PHE A O 1
#

Sequence (299 aa):
MAAEQPPLGGTLPLFGSLMPYILVDDAVPIVGLRPDEKHVRNLEHLDMASLVVYPLTPANINPSSFALPRVNLAGRLRKLDPADSNDAVTSVRRQYLVAHPGCQKIIDDLSFYKLEIEDTETTHVTADKYKATKPDVVMQSSRAILEWMNESKRAIYLKLFCQEYAQVKSYPRESSRIVPARLLTTDNNNYTYTGQIEDVGEIFMFSVDRKGFDVMAWRQTNRNWVELRFPFPYEMKSVDDCRGGLLDSCSFLHDKYLKKVEGGDKFDIEEERRLEHERQRKQLEADEARRKELSEPEF